Protein AF-A0A2M7ESE9-F1 (afdb_monomer_lite)

pLDDT: mean 80.13, std 13.85, range [36.34, 94.75]

Structure (mmCIF, N/CA/C/O backbone):
data_AF-A0A2M7ESE9-F1
#
_entry.id   AF-A0A2M7ESE9-F1
#
loop_
_atom_site.group_PDB
_atom_site.id
_atom_site.type_symbol
_atom_site.label_atom_id
_atom_site.label_alt_id
_atom_site.label_comp_id
_atom_site.label_asym_id
_atom_site.label_entity_id
_atom_site.label_seq_id
_atom_site.pdbx_PDB_ins_code
_atom_site.Cartn_x
_atom_site.Cartn_y
_atom_site.Cartn_z
_atom_site.occupancy
_atom_site.B_iso_or_equiv
_atom_site.auth_seq_id
_atom_site.auth_comp_id
_atom_site.auth_asym_id
_atom_site.auth_atom_id
_atom_site.pdbx_PDB_model_num
ATOM 1 N N . MET A 1 1 ? -12.501 40.146 44.584 1.00 44.81 1 MET A N 1
ATOM 2 C CA . MET A 1 1 ? -13.307 39.487 43.532 1.00 44.81 1 MET A CA 1
ATOM 3 C C . MET A 1 1 ? -13.112 40.272 42.237 1.00 44.81 1 MET A C 1
ATOM 5 O O . MET A 1 1 ? -13.713 41.321 42.135 1.00 44.81 1 MET A O 1
ATOM 9 N N . ASN A 1 2 ? -12.208 39.857 41.334 1.00 48.69 2 ASN A N 1
ATOM 10 C CA . ASN A 1 2 ? -11.975 40.490 40.012 1.00 48.69 2 ASN A CA 1
ATOM 11 C C . ASN A 1 2 ? -11.279 39.517 39.020 1.00 48.69 2 ASN A C 1
ATOM 13 O O . ASN A 1 2 ? -10.419 39.911 38.245 1.00 48.69 2 ASN A O 1
ATOM 17 N N . GLY A 1 3 ? -11.614 38.221 39.066 1.00 49.69 3 GLY A N 1
ATOM 18 C CA . GLY A 1 3 ? -10.970 37.187 38.232 1.00 49.69 3 GLY A CA 1
ATOM 19 C C . GLY A 1 3 ? -11.699 36.834 36.928 1.00 49.69 3 GLY A C 1
ATOM 20 O O . GLY A 1 3 ? -11.127 36.172 36.078 1.00 49.69 3 GLY A O 1
ATOM 21 N N . PHE A 1 4 ? -12.949 37.271 36.737 1.00 51.16 4 PHE A N 1
ATOM 22 C CA . PHE A 1 4 ? -13.805 36.774 35.644 1.00 51.16 4 PHE A CA 1
ATOM 23 C C . PHE A 1 4 ? -13.767 37.597 34.344 1.00 51.16 4 PHE A C 1
ATOM 25 O O . PHE A 1 4 ? -14.304 37.163 33.328 1.00 51.16 4 PHE A O 1
ATOM 32 N N . ALA A 1 5 ? -13.140 38.777 34.342 1.00 56.56 5 ALA A N 1
ATOM 33 C CA . ALA A 1 5 ? -13.144 39.658 33.170 1.00 56.56 5 ALA A CA 1
ATOM 34 C C . ALA A 1 5 ? -11.995 39.378 32.182 1.00 56.56 5 ALA A C 1
ATOM 36 O O . ALA A 1 5 ? -12.122 39.677 30.998 1.00 56.56 5 ALA A O 1
ATOM 37 N N . GLN A 1 6 ? -10.883 38.797 32.640 1.00 54.50 6 GLN A N 1
ATOM 38 C CA . GLN A 1 6 ? -9.657 38.700 31.840 1.00 54.50 6 GLN A CA 1
ATOM 39 C C . GLN A 1 6 ? -9.641 37.462 30.924 1.00 54.50 6 GLN A C 1
ATOM 41 O O . GLN A 1 6 ? -9.255 37.564 29.757 1.00 54.50 6 GLN A O 1
ATOM 46 N N . ASP A 1 7 ? -10.168 36.330 31.400 1.00 56.88 7 ASP A N 1
ATOM 47 C CA . ASP A 1 7 ? -10.230 35.085 30.622 1.00 56.88 7 ASP A CA 1
ATOM 48 C C . ASP A 1 7 ? -11.295 35.133 29.521 1.00 56.88 7 ASP A C 1
ATOM 50 O O . ASP A 1 7 ? -11.046 34.707 28.391 1.00 56.88 7 ASP A O 1
ATOM 54 N N . ASN A 1 8 ? -12.447 35.756 29.777 1.00 56.81 8 ASN A N 1
ATOM 55 C CA . ASN A 1 8 ? -13.471 35.938 28.744 1.00 56.81 8 ASN A CA 1
ATOM 56 C C . ASN A 1 8 ? -13.020 36.903 27.638 1.00 56.81 8 ASN A C 1
ATOM 58 O O . ASN A 1 8 ? -13.347 36.684 26.471 1.00 56.81 8 ASN A O 1
ATOM 62 N N . LEU A 1 9 ? -12.208 37.916 27.966 1.00 57.44 9 LEU A N 1
ATOM 63 C CA . LEU A 1 9 ? -11.653 38.836 26.973 1.00 57.44 9 LEU A CA 1
ATOM 64 C C . LEU A 1 9 ? -10.623 38.136 26.071 1.00 57.44 9 LEU A C 1
ATOM 66 O O . LEU A 1 9 ? -10.668 38.300 24.855 1.00 57.44 9 LEU A O 1
ATOM 70 N N . MET A 1 10 ? -9.741 37.303 26.639 1.00 59.03 10 MET A N 1
ATOM 71 C CA . MET A 1 10 ? -8.768 36.508 25.872 1.00 59.03 10 MET A CA 1
ATOM 72 C C . MET A 1 10 ? -9.430 35.437 24.999 1.00 59.03 10 MET A C 1
ATOM 74 O O . MET A 1 10 ? -8.969 35.166 23.886 1.00 59.03 10 MET A O 1
ATOM 78 N N . THR A 1 11 ? -10.540 34.864 25.464 1.00 59.62 11 THR A N 1
ATOM 79 C CA . THR A 1 11 ? -11.293 33.852 24.714 1.00 59.62 11 THR A CA 1
ATOM 80 C C . THR A 1 11 ? -12.064 34.485 23.548 1.00 59.62 11 THR A C 1
ATOM 82 O O . THR A 1 11 ? -11.986 33.988 22.424 1.00 59.62 11 THR A O 1
ATOM 85 N N . LEU A 1 12 ? -12.698 35.647 23.754 1.00 56.88 12 LEU A N 1
ATOM 86 C CA . LEU A 1 12 ? -13.330 36.427 22.678 1.00 56.88 12 LEU A CA 1
ATOM 87 C C . LEU A 1 12 ? -12.310 36.955 21.656 1.00 56.88 12 LEU A C 1
ATOM 89 O O . LEU A 1 12 ? -12.578 36.917 20.454 1.00 56.88 12 LEU A O 1
ATOM 93 N N . LEU A 1 13 ? -11.115 37.368 22.100 1.00 58.31 13 LEU A N 1
ATOM 94 C CA . LEU A 1 13 ? -10.036 37.796 21.203 1.00 58.31 13 LEU A CA 1
ATOM 95 C C . LEU A 1 13 ? -9.565 36.640 20.300 1.00 58.31 13 LEU A C 1
ATOM 97 O O . LEU A 1 13 ? -9.363 36.826 19.102 1.00 58.31 13 LEU A O 1
ATOM 101 N N . ARG A 1 14 ? -9.431 35.423 20.844 1.00 57.72 14 ARG A N 1
ATOM 102 C CA . ARG A 1 14 ? -9.000 34.239 20.079 1.00 57.72 14 ARG A CA 1
ATOM 103 C C . ARG A 1 14 ? -10.072 33.713 19.126 1.00 57.72 14 ARG A C 1
ATOM 105 O O . ARG A 1 14 ? -9.730 33.307 18.019 1.00 57.72 14 ARG A O 1
ATOM 112 N N . ILE A 1 15 ? -11.343 33.741 19.523 1.00 66.38 15 ILE A N 1
ATOM 113 C CA . ILE A 1 15 ? -12.447 33.228 18.696 1.00 66.38 15 ILE A CA 1
ATOM 114 C C . ILE A 1 15 ? -12.824 34.221 17.587 1.00 66.38 15 ILE A C 1
ATOM 116 O O . ILE A 1 15 ? -13.165 33.797 16.488 1.00 66.38 15 ILE A O 1
ATOM 120 N N . GLY A 1 16 ? -12.727 35.532 17.832 1.00 62.12 16 GLY A N 1
ATOM 121 C CA . GLY A 1 16 ? -13.084 36.550 16.840 1.00 62.12 16 GLY A CA 1
ATOM 122 C C . GLY A 1 16 ? -11.925 36.980 15.940 1.00 62.12 16 GLY A C 1
ATOM 123 O O . GLY A 1 16 ? -12.048 36.985 14.717 1.00 62.12 16 GLY A O 1
ATOM 124 N N . ILE A 1 17 ? -10.779 37.343 16.522 1.00 66.38 17 ILE A N 1
ATOM 125 C CA . ILE A 1 17 ? -9.719 38.049 15.782 1.00 66.38 17 ILE A CA 1
ATOM 126 C C . ILE A 1 17 ? -8.800 37.077 15.041 1.00 66.38 17 ILE A C 1
ATOM 128 O O . ILE A 1 17 ? -8.399 37.361 13.914 1.00 66.38 17 ILE A O 1
ATOM 132 N N . LEU A 1 18 ? -8.514 35.903 15.609 1.00 66.69 18 LEU A N 1
ATOM 133 C CA . LEU A 1 18 ? -7.627 34.917 14.987 1.00 66.69 18 LEU A CA 1
ATOM 134 C C . LEU A 1 18 ? -8.149 34.372 13.638 1.00 66.69 18 LEU A C 1
ATOM 136 O O . 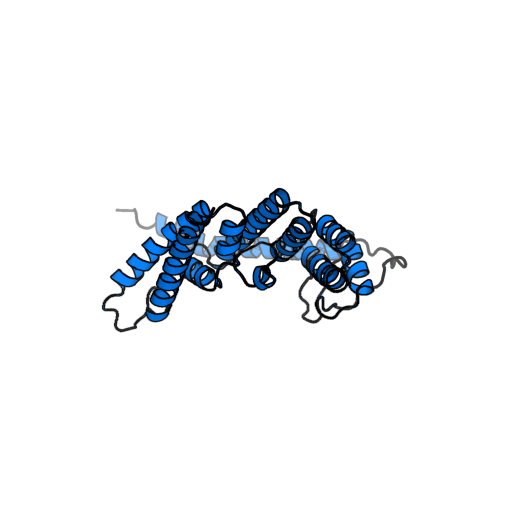LEU A 1 18 ? -7.371 34.365 12.679 1.00 66.69 18 LEU A O 1
ATOM 140 N N . PRO A 1 19 ? -9.433 33.972 13.491 1.00 70.81 19 PRO A N 1
ATOM 141 C CA . PRO A 1 19 ? -9.942 33.524 12.197 1.00 70.81 19 PRO A CA 1
ATOM 142 C C . PRO A 1 19 ? -10.037 34.667 11.185 1.00 70.81 19 PRO A C 1
ATOM 144 O O . PRO A 1 19 ? -9.713 34.460 10.018 1.00 70.81 19 PRO A O 1
ATOM 147 N N . ILE A 1 20 ? -10.386 35.887 11.610 1.00 76.12 20 ILE A N 1
ATOM 148 C CA . ILE A 1 20 ? -10.404 37.058 10.719 1.00 76.12 20 ILE A CA 1
ATOM 149 C C . ILE A 1 20 ? -8.996 37.347 10.189 1.00 76.12 20 ILE A C 1
ATOM 151 O O . ILE A 1 20 ? -8.837 37.586 8.990 1.00 76.12 20 ILE A O 1
ATOM 155 N N . LEU A 1 21 ? -7.976 37.260 11.047 1.00 76.69 21 LEU A N 1
ATOM 156 C CA . LEU A 1 21 ? -6.575 37.511 10.705 1.00 76.69 21 LEU A CA 1
ATOM 157 C C . LEU A 1 21 ? -6.002 36.408 9.795 1.00 76.69 21 LEU A C 1
ATOM 159 O O . LEU A 1 21 ? -5.323 36.704 8.813 1.00 76.69 21 LEU A O 1
ATOM 163 N N . LEU A 1 22 ? -6.365 35.141 10.029 1.00 76.25 22 LEU A N 1
ATOM 164 C CA . LEU A 1 22 ? -6.051 34.023 9.128 1.00 76.25 22 LEU A CA 1
ATOM 165 C C . LEU A 1 22 ? -6.730 34.168 7.762 1.00 76.25 22 LEU A C 1
ATOM 167 O O . LEU A 1 22 ? -6.086 33.948 6.736 1.00 76.25 22 LEU A O 1
ATOM 171 N N . ILE A 1 23 ? -7.996 34.591 7.725 1.00 78.88 23 ILE A N 1
ATOM 172 C CA . ILE A 1 23 ? -8.724 34.857 6.478 1.00 78.88 23 ILE A CA 1
ATOM 173 C C . ILE A 1 23 ? -8.091 36.036 5.734 1.00 78.88 23 ILE A C 1
ATOM 175 O O . ILE A 1 23 ? -7.906 35.954 4.521 1.00 78.88 23 ILE A O 1
ATOM 179 N N . THR A 1 24 ? -7.677 37.104 6.424 1.00 77.06 24 THR A N 1
ATOM 180 C CA . THR A 1 24 ? -6.991 38.232 5.771 1.00 77.06 24 THR A CA 1
ATOM 181 C C . THR A 1 24 ? -5.610 37.842 5.255 1.00 77.06 24 THR A C 1
ATOM 183 O O . THR A 1 24 ? -5.269 38.221 4.136 1.00 77.06 24 THR A O 1
ATOM 186 N N . ILE A 1 25 ? -4.836 37.033 5.986 1.00 76.12 25 ILE A N 1
ATOM 187 C CA . ILE A 1 25 ? -3.555 36.491 5.501 1.00 76.12 25 ILE A CA 1
ATOM 188 C C . ILE A 1 25 ? -3.779 35.566 4.301 1.00 76.12 25 ILE A C 1
ATOM 190 O O . ILE A 1 25 ? -3.065 35.673 3.303 1.00 76.12 25 ILE A O 1
ATOM 194 N N . TYR A 1 26 ? -4.789 34.698 4.347 1.00 80.75 26 TYR A N 1
ATOM 195 C CA . TYR A 1 26 ? -5.137 33.808 3.242 1.00 80.75 26 TYR A CA 1
ATOM 196 C C . TYR A 1 26 ? -5.562 34.593 1.994 1.00 80.75 26 TYR A C 1
ATOM 198 O O . TYR A 1 26 ? -5.060 34.339 0.897 1.00 80.75 26 TYR A O 1
ATOM 206 N N . LEU A 1 27 ? -6.430 35.597 2.150 1.00 74.38 27 LEU A N 1
ATOM 207 C CA . LEU A 1 27 ? -6.885 36.456 1.057 1.00 74.38 27 LEU A CA 1
ATOM 208 C C . LEU A 1 27 ? -5.754 37.329 0.507 1.00 74.38 27 LEU A C 1
ATOM 210 O O . LEU A 1 27 ? -5.663 37.488 -0.709 1.00 74.38 27 LEU A O 1
ATOM 214 N N . ARG A 1 28 ? -4.845 37.815 1.360 1.00 72.94 28 ARG A N 1
ATOM 215 C CA . ARG A 1 28 ? -3.652 38.571 0.950 1.00 72.94 28 ARG A CA 1
ATOM 216 C C . ARG A 1 28 ? -2.627 37.689 0.238 1.00 72.94 28 ARG A C 1
ATOM 218 O O . ARG A 1 28 ? -2.039 38.121 -0.746 1.00 72.94 28 ARG A O 1
ATOM 225 N N . ASN A 1 29 ? -2.463 36.431 0.646 1.00 68.75 29 ASN A N 1
ATOM 226 C CA . ASN A 1 29 ? -1.643 35.461 -0.085 1.00 68.75 29 ASN A CA 1
ATOM 227 C C . ASN A 1 29 ? -2.283 35.059 -1.418 1.00 68.75 29 ASN A C 1
ATOM 229 O O . ASN A 1 29 ? -1.585 34.869 -2.415 1.00 68.75 29 ASN A O 1
ATOM 233 N N . ARG A 1 30 ? -3.614 34.962 -1.474 1.00 71.75 30 ARG A N 1
ATOM 234 C CA . ARG A 1 30 ? -4.351 34.678 -2.710 1.00 71.75 30 ARG A CA 1
ATOM 235 C C . ARG A 1 30 ? -4.306 35.858 -3.681 1.00 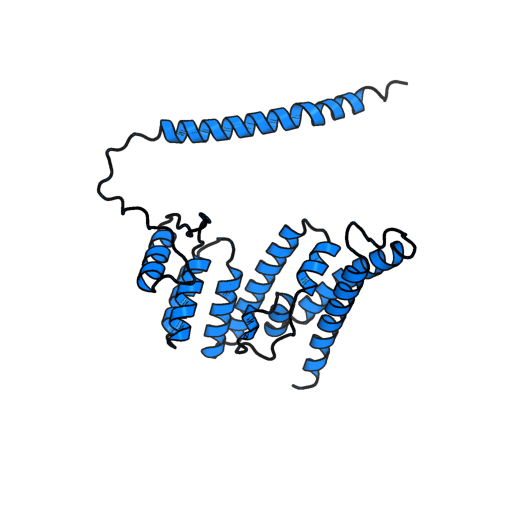71.75 30 ARG A C 1
ATOM 237 O O . ARG A 1 30 ? -4.132 35.635 -4.879 1.00 71.75 30 ARG A O 1
ATOM 244 N N . SER A 1 31 ? -4.411 37.092 -3.188 1.00 65.44 31 SER A N 1
ATOM 245 C CA . SER A 1 31 ? -4.244 38.294 -4.002 1.00 65.44 31 SER A CA 1
ATOM 246 C C . SER A 1 31 ? -2.789 38.440 -4.436 1.00 65.44 31 SER A C 1
ATOM 248 O O . SER A 1 31 ? -2.558 38.534 -5.629 1.00 65.44 31 SER A O 1
ATOM 250 N N . ALA A 1 32 ? -1.795 38.282 -3.558 1.00 62.09 32 ALA A N 1
ATOM 251 C CA . ALA A 1 32 ? -0.380 38.293 -3.942 1.00 62.09 32 ALA A CA 1
ATOM 252 C C . ALA A 1 32 ? -0.049 37.244 -5.021 1.00 62.09 32 ALA A C 1
ATOM 254 O O . ALA A 1 32 ? 0.720 37.527 -5.935 1.00 62.09 32 ALA A O 1
ATOM 255 N N . ARG A 1 33 ?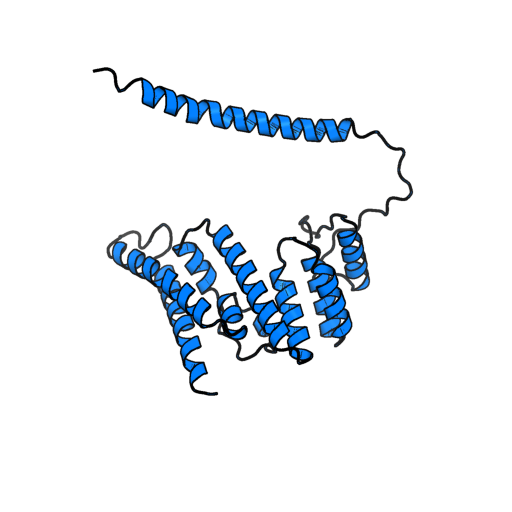 -0.679 36.059 -4.995 1.00 63.38 33 ARG A N 1
ATOM 256 C CA . ARG A 1 33 ? -0.565 35.061 -6.078 1.00 63.38 33 ARG A CA 1
ATOM 257 C C . ARG A 1 33 ? -1.247 35.500 -7.378 1.00 63.38 33 ARG A C 1
ATOM 259 O O . ARG A 1 33 ? -0.735 35.188 -8.446 1.00 63.38 33 ARG A O 1
ATOM 266 N N . ARG A 1 34 ? -2.375 36.217 -7.323 1.00 60.91 34 ARG A N 1
ATOM 267 C CA . ARG A 1 34 ? -3.027 36.805 -8.513 1.00 60.91 34 ARG A CA 1
ATOM 268 C C . ARG A 1 34 ? -2.236 37.985 -9.079 1.00 60.91 34 ARG A C 1
ATOM 270 O O . ARG A 1 34 ? -2.066 38.055 -10.286 1.00 60.91 34 ARG A O 1
ATOM 277 N N . TRP A 1 35 ? -1.691 38.845 -8.226 1.00 52.72 35 TRP A N 1
ATOM 278 C CA . TRP A 1 35 ? -0.854 39.977 -8.614 1.00 52.72 35 TRP A CA 1
ATOM 279 C C . TRP A 1 35 ? 0.496 39.508 -9.165 1.00 52.72 35 TRP A C 1
ATOM 281 O O . TRP A 1 35 ? 0.919 40.028 -10.182 1.00 52.72 35 TRP A O 1
ATOM 291 N N . LYS A 1 36 ? 1.107 38.441 -8.627 1.00 57.28 36 LYS A N 1
ATOM 292 C CA . LYS A 1 36 ? 2.281 37.790 -9.247 1.00 57.28 36 LYS A CA 1
ATOM 293 C C . LYS A 1 36 ? 1.978 37.127 -10.599 1.00 57.28 36 LYS A C 1
ATOM 295 O O . LYS A 1 36 ? 2.876 37.016 -11.418 1.00 57.28 36 LYS A O 1
ATOM 300 N N . ARG A 1 37 ? 0.731 36.704 -10.854 1.00 56.03 37 ARG A N 1
ATOM 301 C CA . ARG A 1 37 ? 0.282 36.228 -12.181 1.00 56.03 37 ARG A CA 1
ATOM 302 C C . ARG A 1 37 ? -0.038 37.375 -13.145 1.00 56.03 37 ARG A C 1
ATOM 304 O O . ARG A 1 37 ? 0.095 37.184 -14.341 1.00 56.03 37 ARG A O 1
ATOM 311 N N . ALA A 1 38 ? -0.445 38.536 -12.629 1.00 53.62 38 ALA A N 1
ATOM 312 C CA . ALA A 1 38 ? -0.727 39.741 -13.413 1.00 53.62 38 ALA A CA 1
ATOM 313 C C . ALA A 1 38 ? 0.523 40.609 -13.672 1.00 53.62 38 ALA A C 1
ATOM 315 O O . ALA A 1 38 ? 0.551 41.355 -14.640 1.00 53.62 38 ALA A O 1
ATOM 316 N N . GLN A 1 39 ? 1.546 40.508 -12.816 1.00 49.12 39 GLN A N 1
ATOM 317 C CA . GLN A 1 39 ? 2.862 41.153 -12.950 1.00 49.12 39 GLN A CA 1
ATOM 318 C C . GLN A 1 39 ? 3.928 40.211 -13.519 1.00 49.12 39 GLN A C 1
ATOM 320 O O . GLN A 1 39 ? 5.074 40.622 -13.688 1.00 49.12 39 GLN A O 1
ATOM 325 N N . ALA A 1 40 ? 3.577 38.953 -13.813 1.00 47.16 40 ALA A N 1
ATOM 326 C CA . ALA A 1 40 ? 4.400 38.162 -14.710 1.00 47.16 40 ALA A CA 1
ATOM 327 C C . ALA A 1 40 ? 4.444 38.938 -16.036 1.00 47.16 40 ALA A C 1
ATOM 329 O O . ALA A 1 40 ? 3.369 39.281 -16.540 1.00 47.16 40 ALA A O 1
ATOM 330 N N . PRO A 1 41 ? 5.633 39.284 -16.561 1.00 45.12 41 PRO A N 1
ATOM 331 C CA . PRO A 1 41 ? 5.713 39.970 -17.839 1.00 45.12 41 PRO A CA 1
ATOM 332 C C . PRO A 1 41 ? 4.899 39.158 -18.843 1.00 45.12 41 PRO A C 1
ATOM 334 O O . PRO A 1 41 ? 5.001 37.927 -18.873 1.00 45.12 41 PRO A O 1
ATOM 337 N N . VAL A 1 42 ? 4.039 39.834 -19.610 1.00 53.09 42 VAL A N 1
ATOM 338 C CA . VAL A 1 42 ? 3.395 39.247 -20.787 1.00 53.09 42 VAL A CA 1
ATOM 339 C C . VAL A 1 42 ? 4.526 38.975 -21.769 1.00 53.09 42 VAL A C 1
ATOM 341 O O . VAL A 1 42 ? 4.850 39.788 -22.629 1.00 53.09 42 VAL A O 1
ATOM 344 N N . ASN A 1 43 ? 5.2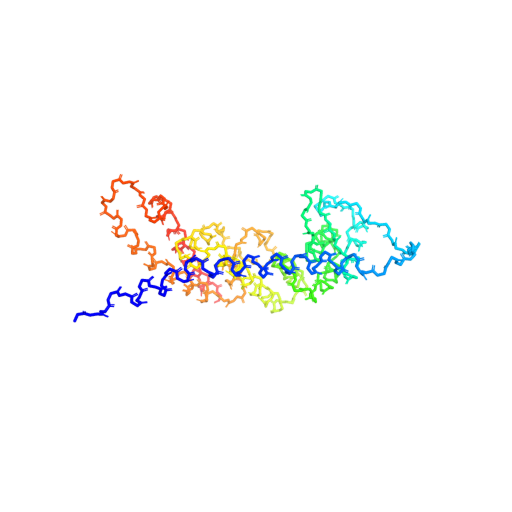12 37.860 -21.545 1.00 50.09 43 ASN A N 1
ATOM 345 C CA . ASN A 1 43 ? 6.198 37.338 -22.455 1.00 50.09 43 ASN A CA 1
ATOM 346 C C . ASN A 1 43 ? 5.444 37.026 -23.743 1.00 50.09 43 ASN A C 1
ATOM 348 O O . ASN A 1 43 ? 4.353 36.445 -23.706 1.00 50.09 43 ASN A O 1
ATOM 352 N N . ALA A 1 44 ? 6.016 37.470 -24.860 1.00 51.78 44 ALA A N 1
ATOM 353 C CA . ALA A 1 44 ? 5.557 37.134 -26.198 1.00 51.78 44 ALA A CA 1
ATOM 354 C C . ALA A 1 44 ? 5.210 35.635 -26.271 1.00 51.78 44 ALA A C 1
ATOM 356 O O . ALA A 1 44 ? 5.867 34.846 -25.585 1.00 51.78 44 ALA A O 1
ATOM 357 N N . PRO A 1 45 ? 4.178 35.236 -27.041 1.00 46.59 45 PRO A N 1
ATOM 358 C CA . PRO A 1 45 ? 3.757 33.845 -27.120 1.00 46.59 45 PRO A CA 1
ATOM 359 C C . PRO A 1 45 ? 4.970 32.989 -27.466 1.00 46.59 45 PRO A C 1
ATOM 361 O O . PRO A 1 45 ? 5.520 33.081 -28.560 1.00 46.59 45 PRO A O 1
ATOM 364 N N . ASP A 1 46 ? 5.412 32.210 -26.484 1.00 46.69 46 ASP A N 1
ATOM 365 C CA . ASP A 1 46 ? 6.517 31.287 -26.631 1.00 46.69 46 ASP A CA 1
ATOM 366 C C . ASP A 1 46 ? 6.044 30.175 -27.566 1.00 46.69 46 ASP A C 1
ATOM 368 O O . ASP A 1 46 ? 5.351 29.237 -27.164 1.00 46.69 46 ASP A O 1
ATOM 372 N N . THR A 1 47 ? 6.354 30.333 -28.850 1.00 50.34 47 THR A N 1
ATOM 373 C CA . THR A 1 47 ? 6.010 29.392 -29.920 1.00 50.34 47 THR A CA 1
ATOM 374 C C . THR A 1 47 ? 6.697 28.036 -29.742 1.00 50.34 47 THR A C 1
ATOM 376 O O . THR A 1 47 ? 6.372 27.097 -30.466 1.00 50.34 47 THR A O 1
ATOM 379 N N . SER A 1 48 ? 7.603 27.903 -28.764 1.00 55.09 48 SER A N 1
ATOM 380 C CA . SER A 1 48 ? 8.259 26.645 -28.396 1.00 55.09 48 SER A CA 1
ATOM 381 C C . SER A 1 48 ? 7.503 25.832 -27.336 1.00 55.09 48 SER A C 1
ATOM 383 O O . SER A 1 48 ? 7.846 24.672 -27.085 1.00 55.09 48 SER A O 1
ATOM 385 N N . ARG A 1 49 ? 6.452 26.392 -26.716 1.00 54.00 49 ARG A N 1
ATOM 386 C CA . ARG A 1 49 ? 5.703 25.697 -25.665 1.00 54.00 49 ARG A CA 1
ATOM 387 C C . ARG A 1 49 ? 4.906 24.540 -26.265 1.00 54.00 49 ARG A C 1
ATOM 389 O O . ARG A 1 49 ? 3.880 24.752 -26.913 1.00 54.00 49 ARG A O 1
ATOM 396 N N . LYS A 1 50 ? 5.365 23.307 -26.016 1.00 64.12 50 LYS A N 1
ATOM 397 C CA . LYS A 1 50 ? 4.655 22.078 -26.404 1.00 64.12 50 LYS A CA 1
ATOM 398 C C . LYS A 1 50 ? 3.182 22.178 -25.969 1.00 64.12 50 LYS A C 1
ATOM 400 O O . LYS A 1 50 ? 2.922 22.516 -24.807 1.00 64.12 50 LYS A O 1
ATOM 405 N N . PRO A 1 51 ? 2.215 21.874 -26.855 1.00 69.00 51 PRO A N 1
ATOM 406 C CA . PRO A 1 51 ? 0.796 21.961 -26.522 1.00 69.00 51 PRO A CA 1
ATOM 407 C C . PRO A 1 51 ? 0.497 21.101 -25.288 1.00 69.00 51 PRO A C 1
ATOM 409 O O . PRO A 1 51 ? 1.123 20.049 -25.139 1.00 69.00 51 PRO A O 1
ATOM 412 N N . PRO A 1 52 ? -0.390 21.521 -24.369 1.00 67.94 52 PRO A N 1
ATOM 413 C CA . PRO A 1 52 ? -0.736 20.718 -23.197 1.00 67.94 52 PRO A CA 1
ATOM 414 C C . PRO A 1 52 ? -1.207 19.328 -23.641 1.00 67.94 52 PRO A C 1
ATOM 416 O O . PRO A 1 52 ? -1.957 19.214 -24.612 1.00 67.94 52 PRO A O 1
ATOM 419 N N . LEU A 1 53 ? -0.730 18.273 -22.969 1.00 73.88 53 LEU A N 1
ATOM 420 C CA . LEU A 1 53 ? -1.211 16.921 -23.258 1.00 73.88 53 LEU A CA 1
ATOM 421 C C . LEU A 1 53 ? -2.725 16.861 -23.003 1.00 73.88 53 LEU A C 1
ATOM 423 O O . LEU A 1 53 ? -3.201 17.472 -22.039 1.00 73.88 53 LEU A O 1
ATOM 427 N N . PRO A 1 54 ? -3.483 16.128 -23.836 1.00 80.00 54 PRO A N 1
ATOM 428 C CA . PRO A 1 54 ? -4.859 15.816 -23.501 1.00 80.00 54 PRO A CA 1
ATOM 429 C C . PRO A 1 54 ? -4.904 15.038 -22.176 1.00 80.00 54 PRO A C 1
ATOM 431 O O . PRO A 1 54 ? -3.926 14.367 -21.825 1.00 80.00 54 PRO A O 1
ATOM 434 N N . PRO A 1 55 ? -6.030 15.107 -21.444 1.00 84.94 55 PRO A N 1
ATOM 435 C CA . PRO A 1 55 ? -6.222 14.291 -20.257 1.00 84.94 55 PRO A CA 1
ATOM 436 C C . PRO A 1 55 ? -5.981 12.812 -20.575 1.00 84.94 55 PRO A C 1
ATOM 438 O O . PRO A 1 55 ? -6.364 12.344 -21.648 1.00 84.94 55 PRO A O 1
ATOM 441 N N . LEU A 1 56 ? -5.334 12.105 -19.653 1.00 88.62 56 LEU A N 1
ATOM 442 C CA . LEU A 1 56 ? -4.855 10.742 -19.857 1.00 88.62 56 LEU A CA 1
ATOM 443 C C . LEU A 1 56 ? -5.538 9.778 -18.887 1.00 88.62 56 LEU A C 1
ATOM 445 O O . LEU A 1 56 ? -5.566 10.031 -17.684 1.00 88.62 56 LEU A O 1
ATOM 449 N N . ASP A 1 57 ? -6.044 8.652 -19.376 1.00 88.69 57 ASP A N 1
ATOM 450 C CA . ASP A 1 57 ? -6.379 7.526 -18.506 1.00 88.69 57 ASP A CA 1
ATOM 451 C C . ASP A 1 57 ? -5.143 6.630 -18.329 1.00 88.69 57 ASP A C 1
ATOM 453 O O . ASP A 1 57 ? -4.722 6.018 -19.313 1.00 88.69 57 ASP A O 1
ATOM 457 N N . PRO A 1 58 ? -4.526 6.541 -17.138 1.00 84.75 58 PRO A N 1
ATOM 458 C CA . PRO A 1 58 ? -3.358 5.686 -16.949 1.00 84.75 58 PRO A CA 1
ATOM 459 C C . PRO A 1 58 ? -3.656 4.208 -17.245 1.00 84.75 58 PRO A C 1
ATOM 461 O O . PRO A 1 58 ? -2.782 3.511 -17.756 1.00 84.75 58 PRO A O 1
ATOM 464 N N . ASP A 1 59 ? -4.887 3.747 -17.013 1.00 83.81 59 ASP A N 1
ATOM 465 C CA . ASP A 1 59 ? -5.234 2.331 -17.145 1.00 83.81 59 ASP A CA 1
ATOM 466 C C . ASP A 1 59 ? -5.387 1.928 -18.624 1.00 83.81 59 ASP A C 1
ATOM 468 O O . ASP A 1 59 ? -4.990 0.836 -19.039 1.00 83.81 59 ASP A O 1
ATOM 472 N N . THR A 1 60 ? -5.897 2.829 -19.473 1.00 86.94 60 THR A N 1
ATOM 473 C CA . THR A 1 60 ? -6.187 2.521 -20.886 1.00 86.94 60 THR A CA 1
ATOM 474 C C . THR A 1 60 ? -5.226 3.165 -21.885 1.00 86.94 60 THR A C 1
ATOM 476 O O . THR A 1 60 ? -5.191 2.740 -23.042 1.00 86.94 60 THR A O 1
ATOM 479 N N . ALA A 1 61 ? -4.424 4.152 -21.481 1.00 88.56 61 ALA A N 1
ATOM 480 C CA . ALA A 1 61 ? -3.527 4.881 -22.378 1.00 88.56 61 ALA A CA 1
ATOM 481 C C . ALA A 1 61 ? -2.427 4.011 -22.994 1.00 88.56 61 ALA A C 1
ATOM 483 O O . ALA A 1 61 ? -1.776 3.233 -22.310 1.00 88.56 61 ALA A O 1
ATOM 484 N N . ALA A 1 62 ? -2.149 4.211 -24.284 1.00 90.56 62 ALA A N 1
ATOM 485 C CA . ALA A 1 62 ? -1.055 3.531 -24.973 1.00 90.56 62 ALA A CA 1
ATOM 486 C C . ALA A 1 62 ? 0.318 3.823 -24.334 1.00 90.56 62 ALA A C 1
ATOM 488 O O . ALA A 1 62 ? 0.553 4.912 -23.806 1.00 90.56 62 ALA A O 1
ATOM 489 N N . GLU A 1 63 ? 1.258 2.881 -24.468 1.00 90.81 63 GLU A N 1
ATOM 490 C CA . GLU A 1 63 ? 2.615 2.985 -23.909 1.00 90.81 63 GLU A CA 1
ATOM 491 C C . GLU A 1 63 ? 3.310 4.303 -24.296 1.00 90.81 63 GLU A C 1
ATOM 493 O O . GLU A 1 63 ? 3.855 5.001 -23.442 1.00 90.81 63 GLU A O 1
ATOM 498 N N . ALA A 1 64 ? 3.235 4.694 -25.572 1.00 88.94 64 ALA A N 1
ATOM 499 C CA . ALA A 1 64 ? 3.835 5.935 -26.063 1.00 88.94 64 ALA A CA 1
ATOM 500 C C . ALA A 1 64 ? 3.262 7.187 -25.372 1.00 88.94 64 ALA A C 1
ATOM 502 O O . ALA A 1 64 ? 4.003 8.126 -25.074 1.00 88.94 64 ALA A O 1
ATOM 503 N N . ALA A 1 65 ? 1.958 7.190 -25.076 1.00 89.94 65 ALA A N 1
ATOM 504 C CA . ALA A 1 65 ? 1.305 8.292 -24.376 1.00 89.94 65 ALA A CA 1
ATOM 505 C C . ALA A 1 65 ? 1.738 8.351 -22.902 1.00 89.94 65 ALA A C 1
ATOM 507 O O . ALA A 1 65 ? 2.025 9.435 -22.397 1.00 89.94 65 ALA A O 1
ATOM 508 N N . LEU A 1 66 ? 1.867 7.194 -22.243 1.00 90.81 66 LEU A N 1
ATOM 509 C CA . LEU A 1 66 ? 2.384 7.090 -20.875 1.00 90.81 66 LEU A CA 1
ATOM 510 C C . LEU A 1 66 ? 3.844 7.556 -20.780 1.00 90.81 66 LEU A C 1
ATOM 512 O O . LEU A 1 66 ? 4.164 8.355 -19.902 1.00 90.81 66 LEU A O 1
ATOM 516 N N . ARG A 1 67 ? 4.714 7.147 -21.717 1.00 91.56 67 ARG A N 1
ATOM 517 C CA . ARG A 1 67 ? 6.116 7.608 -21.786 1.00 91.56 67 ARG A CA 1
ATOM 518 C C . ARG A 1 67 ? 6.205 9.124 -21.975 1.00 91.56 67 ARG A C 1
ATOM 520 O O . ARG A 1 67 ? 6.954 9.789 -21.262 1.00 91.56 67 ARG A O 1
ATOM 527 N N . ALA A 1 68 ? 5.422 9.683 -22.899 1.00 89.12 68 ALA A N 1
ATOM 528 C CA . ALA A 1 68 ? 5.397 11.124 -23.145 1.00 89.12 68 ALA A CA 1
ATOM 529 C C . ALA A 1 68 ? 4.885 11.912 -21.928 1.00 89.12 68 ALA A C 1
ATOM 531 O O . ALA A 1 68 ? 5.450 12.950 -21.579 1.00 89.12 68 ALA A O 1
ATOM 532 N N . ALA A 1 69 ? 3.841 11.413 -21.262 1.00 90.19 69 ALA A N 1
ATOM 533 C CA . ALA A 1 69 ? 3.307 12.012 -20.045 1.00 90.19 69 ALA A CA 1
ATOM 534 C C . ALA A 1 69 ? 4.309 11.952 -18.885 1.00 90.19 69 ALA A C 1
ATOM 536 O O . ALA A 1 69 ? 4.502 12.955 -18.200 1.00 90.19 69 ALA A O 1
ATOM 537 N N . LEU A 1 70 ? 4.983 10.814 -18.693 1.00 89.12 70 LEU A N 1
ATOM 538 C CA . LEU A 1 70 ? 6.006 10.652 -17.662 1.00 89.12 70 LEU A CA 1
ATOM 539 C C . LEU A 1 70 ? 7.186 11.605 -17.895 1.00 89.12 70 LEU A C 1
ATOM 541 O O . LEU A 1 70 ? 7.583 12.303 -16.966 1.00 89.12 70 LEU A O 1
ATOM 545 N N . ALA A 1 71 ? 7.687 11.710 -19.131 1.00 88.56 71 ALA A N 1
ATOM 546 C CA . ALA A 1 71 ? 8.768 12.634 -19.482 1.00 88.56 71 ALA A CA 1
ATOM 547 C C . ALA A 1 71 ? 8.401 14.098 -19.180 1.00 88.56 71 ALA A C 1
ATOM 549 O O . ALA A 1 71 ? 9.148 14.801 -18.502 1.00 88.56 71 ALA A O 1
ATOM 550 N N . ARG A 1 72 ? 7.205 14.542 -19.585 1.00 87.44 72 ARG A N 1
ATOM 551 C CA . ARG A 1 72 ? 6.721 15.901 -19.283 1.00 87.44 72 ARG A CA 1
ATOM 552 C C . ARG A 1 72 ? 6.510 16.124 -17.787 1.00 87.44 72 ARG A C 1
ATOM 554 O O . ARG A 1 72 ? 6.814 17.193 -17.266 1.00 87.44 72 ARG A O 1
ATOM 561 N N . SER A 1 73 ? 6.045 15.106 -17.067 1.00 87.56 73 SER A N 1
ATOM 562 C CA . SER A 1 73 ? 5.917 15.178 -15.613 1.00 87.56 73 SER A CA 1
ATOM 563 C C . SER A 1 73 ? 7.278 15.311 -14.918 1.00 87.56 73 SER A C 1
ATOM 565 O O . SER A 1 73 ? 7.403 16.071 -13.952 1.00 87.56 73 SER A O 1
ATOM 567 N N . ILE A 1 74 ? 8.324 14.644 -15.425 1.00 84.56 74 ILE A N 1
ATOM 568 C CA . ILE A 1 74 ? 9.715 14.806 -14.966 1.00 84.56 74 ILE A CA 1
ATOM 569 C C . ILE A 1 74 ? 10.202 16.244 -15.198 1.00 84.56 74 ILE A C 1
ATOM 571 O O . ILE A 1 74 ? 10.786 16.835 -14.289 1.00 84.56 74 ILE A O 1
ATOM 575 N N . GLU A 1 75 ? 9.860 16.842 -16.342 1.00 85.25 75 GLU A N 1
ATOM 576 C CA . GLU A 1 75 ? 10.115 18.259 -16.668 1.00 85.25 75 GLU A CA 1
ATOM 577 C C . GLU A 1 75 ? 9.297 19.248 -15.802 1.00 85.25 75 GLU A C 1
ATOM 579 O O . GLU A 1 75 ? 9.512 20.457 -15.855 1.00 85.25 75 GLU A O 1
ATOM 584 N N . GLY A 1 76 ? 8.390 18.749 -14.952 1.00 82.06 76 GLY A N 1
ATOM 585 C CA . GLY A 1 76 ? 7.595 19.548 -14.014 1.00 82.06 76 GLY A CA 1
ATOM 586 C C . GLY A 1 76 ? 6.224 19.963 -14.549 1.00 82.06 76 GLY A C 1
ATOM 587 O O . GLY A 1 76 ? 5.540 20.776 -13.924 1.00 82.06 76 GLY A O 1
ATOM 588 N N . GLU A 1 77 ? 5.798 19.415 -15.686 1.00 84.31 77 GLU A N 1
ATOM 589 C CA . GLU A 1 77 ? 4.471 19.672 -16.230 1.00 84.31 77 GLU A CA 1
ATOM 590 C C . GLU A 1 77 ? 3.384 18.875 -15.497 1.00 84.31 77 GLU A C 1
ATOM 592 O O . GLU A 1 77 ? 3.526 17.688 -15.197 1.00 84.31 77 GLU A O 1
ATOM 597 N N . GLY A 1 78 ? 2.257 19.536 -15.224 1.00 82.94 78 GLY A N 1
ATOM 598 C CA . GLY A 1 78 ? 1.092 18.891 -14.629 1.00 82.94 78 GLY A CA 1
ATOM 599 C C . GLY A 1 78 ? 0.351 18.047 -15.660 1.00 82.94 78 GLY A C 1
ATOM 600 O O . GLY A 1 78 ? -0.160 18.584 -16.641 1.00 82.94 78 GLY A O 1
ATOM 601 N N . ILE A 1 79 ? 0.256 16.743 -15.410 1.00 87.12 79 ILE A N 1
ATOM 602 C CA . ILE A 1 79 ? -0.561 15.820 -16.198 1.00 87.12 79 ILE A CA 1
ATOM 603 C C . ILE A 1 79 ? -1.880 15.603 -15.465 1.00 87.12 79 ILE A C 1
ATOM 605 O O . ILE A 1 79 ? -1.893 15.467 -14.243 1.00 87.12 79 ILE A O 1
ATOM 609 N N . THR A 1 80 ? -2.995 15.578 -16.189 1.00 88.25 80 THR A N 1
ATOM 610 C CA . THR A 1 80 ? -4.321 15.367 -15.604 1.00 88.25 80 THR A CA 1
ATOM 611 C C . THR A 1 80 ? -4.997 14.132 -16.174 1.00 88.25 80 THR A C 1
ATOM 613 O O . THR A 1 80 ? -4.794 13.766 -17.330 1.00 88.25 80 THR A O 1
ATOM 616 N N . SER A 1 81 ? -5.827 13.493 -15.357 1.00 87.25 81 SER A N 1
ATOM 617 C CA . SER A 1 81 ? -6.726 12.440 -15.807 1.00 87.25 81 SER A CA 1
ATOM 618 C C . SER A 1 81 ? -7.969 13.015 -16.478 1.00 87.25 81 SER A C 1
ATOM 620 O O . SER A 1 81 ? -8.298 14.189 -16.290 1.00 87.25 81 SER A O 1
ATOM 622 N N . HIS A 1 82 ? -8.731 12.184 -17.197 1.00 83.88 82 HIS A N 1
ATOM 623 C CA . HIS A 1 82 ? -10.040 12.584 -17.744 1.00 83.88 82 HIS A CA 1
ATOM 624 C C . HIS A 1 82 ? -11.021 13.094 -16.677 1.00 83.88 82 HIS A C 1
ATOM 626 O O . HIS A 1 82 ? -11.938 13.846 -16.992 1.00 83.88 82 HIS A O 1
ATOM 632 N N . ARG A 1 83 ? -10.811 12.729 -15.406 1.00 80.56 83 ARG A N 1
ATOM 633 C CA . ARG A 1 83 ? -11.601 13.205 -14.259 1.00 80.56 83 ARG A CA 1
ATOM 634 C C . ARG A 1 83 ? -11.075 14.519 -13.666 1.00 80.56 83 ARG A C 1
ATOM 636 O O . ARG A 1 83 ? -11.565 14.960 -12.632 1.00 80.56 83 ARG A O 1
ATOM 643 N N . GLY A 1 84 ? -10.058 15.126 -14.278 1.00 79.19 84 GLY A N 1
ATOM 644 C CA . GLY A 1 84 ? -9.438 16.373 -13.827 1.00 79.19 84 GLY A CA 1
ATOM 645 C C . GLY A 1 84 ? -8.497 16.225 -12.628 1.00 79.19 84 GLY A C 1
ATOM 646 O O . GLY A 1 84 ? -8.039 17.234 -12.096 1.00 79.19 84 GLY A O 1
ATOM 647 N N . ALA A 1 85 ? -8.189 14.998 -12.194 1.00 83.56 85 ALA A N 1
ATOM 648 C CA . ALA A 1 85 ? -7.233 14.763 -11.113 1.00 83.56 85 ALA A CA 1
ATOM 649 C C . ALA A 1 85 ? -5.797 14.878 -11.639 1.00 83.56 85 ALA A C 1
ATOM 651 O O . ALA A 1 85 ? -5.507 14.390 -12.728 1.00 83.56 85 ALA A O 1
ATOM 652 N N . ALA A 1 86 ? -4.897 15.500 -10.876 1.00 85.12 86 ALA A N 1
ATOM 653 C CA . ALA A 1 86 ? -3.479 15.526 -11.224 1.00 85.12 86 ALA A CA 1
ATOM 654 C C . ALA A 1 86 ? -2.885 14.116 -11.090 1.00 85.12 86 ALA A C 1
ATOM 656 O O . ALA A 1 86 ? -3.021 13.491 -10.038 1.00 85.12 86 ALA A O 1
ATOM 657 N N . LEU A 1 87 ? -2.242 13.633 -12.151 1.00 86.00 87 LEU A N 1
ATOM 658 C CA . LEU A 1 87 ? -1.524 12.367 -12.158 1.00 86.00 87 LEU A CA 1
ATOM 659 C C . LEU A 1 87 ? -0.104 12.584 -11.644 1.00 86.00 87 LEU A C 1
ATOM 661 O O . LEU A 1 87 ? 0.604 13.483 -12.103 1.00 86.00 87 LEU A O 1
ATOM 665 N N . THR A 1 88 ? 0.309 11.755 -10.691 1.00 88.00 88 THR A N 1
ATOM 666 C CA . THR A 1 88 ? 1.669 11.799 -10.147 1.00 88.00 88 THR A CA 1
ATOM 667 C C . THR A 1 88 ? 2.639 11.033 -11.041 1.00 88.00 88 THR A C 1
ATOM 669 O O . THR A 1 88 ? 2.243 10.136 -11.792 1.00 88.00 88 THR A O 1
ATOM 672 N N . ARG A 1 89 ? 3.939 11.345 -10.936 1.00 89.44 89 ARG A N 1
ATOM 673 C CA . ARG A 1 89 ? 4.992 10.604 -11.659 1.00 89.44 89 ARG A CA 1
ATOM 674 C C . ARG A 1 89 ? 4.921 9.109 -11.368 1.00 89.44 89 ARG A C 1
ATOM 676 O O . ARG A 1 89 ? 5.060 8.294 -12.273 1.00 89.44 89 ARG A O 1
ATOM 683 N N . TRP A 1 90 ? 4.631 8.762 -10.117 1.00 87.56 90 TRP A N 1
ATOM 684 C CA . TRP A 1 90 ? 4.473 7.385 -9.668 1.00 87.56 90 TRP A CA 1
ATOM 685 C C . TRP A 1 90 ? 3.289 6.669 -10.307 1.00 87.56 90 TRP A C 1
ATOM 687 O O . TRP A 1 90 ? 3.426 5.507 -10.674 1.00 87.56 90 TRP A O 1
ATOM 697 N N . GLN A 1 91 ? 2.153 7.345 -10.485 1.00 88.25 91 GLN A N 1
ATOM 698 C CA . GLN A 1 91 ? 0.991 6.760 -11.160 1.00 88.25 91 GLN A CA 1
ATOM 699 C C . GLN A 1 91 ? 1.283 6.481 -12.636 1.00 88.25 91 GLN A C 1
ATOM 701 O O . GLN A 1 91 ? 0.960 5.405 -13.133 1.00 88.25 91 GLN A O 1
ATOM 706 N N . LEU A 1 92 ? 1.943 7.420 -13.319 1.00 89.62 92 LEU A N 1
ATOM 707 C CA . LEU A 1 92 ? 2.336 7.260 -14.721 1.00 89.62 92 LEU A CA 1
ATOM 708 C C . LEU A 1 92 ? 3.375 6.143 -14.897 1.00 89.62 92 LEU A C 1
ATOM 710 O O . LEU A 1 92 ? 3.236 5.313 -15.793 1.00 89.62 92 LEU A O 1
ATOM 714 N N . ALA A 1 93 ? 4.383 6.090 -14.023 1.00 90.62 93 ALA A N 1
ATOM 715 C CA . ALA A 1 93 ? 5.405 5.048 -14.045 1.00 90.62 93 ALA A CA 1
ATOM 716 C C . ALA A 1 93 ? 4.839 3.662 -13.704 1.00 90.62 93 ALA A C 1
ATOM 718 O O . ALA A 1 93 ? 5.191 2.691 -14.363 1.00 90.62 93 ALA A O 1
ATOM 719 N N . ALA A 1 94 ? 3.933 3.562 -12.726 1.00 88.06 94 ALA A N 1
ATOM 720 C CA . ALA A 1 94 ? 3.274 2.305 -12.375 1.00 88.06 94 ALA A CA 1
ATOM 721 C C . ALA A 1 94 ? 2.431 1.753 -13.533 1.00 88.06 94 ALA A C 1
ATOM 723 O O . ALA A 1 94 ? 2.554 0.578 -13.860 1.00 88.06 94 ALA A O 1
ATOM 724 N N . ALA A 1 95 ? 1.634 2.604 -14.186 1.00 89.19 95 ALA A N 1
ATOM 725 C CA . ALA A 1 95 ? 0.831 2.209 -15.342 1.00 89.19 95 ALA A CA 1
ATOM 726 C C . ALA A 1 95 ? 1.693 1.788 -16.545 1.00 89.19 95 ALA A C 1
ATOM 728 O O . ALA A 1 95 ? 1.380 0.820 -17.238 1.00 89.19 95 ALA A O 1
ATOM 729 N N . LEU A 1 96 ? 2.806 2.492 -16.782 1.00 91.19 96 LEU A N 1
ATOM 730 C CA . LEU A 1 96 ? 3.779 2.115 -17.806 1.00 91.19 96 LEU A CA 1
ATOM 731 C C . LEU A 1 96 ? 4.425 0.756 -17.493 1.00 91.19 96 LEU A C 1
ATOM 733 O O . LEU A 1 96 ? 4.505 -0.103 -18.371 1.00 91.19 96 LEU A O 1
ATOM 737 N N . ALA A 1 97 ? 4.832 0.550 -16.240 1.00 89.56 97 ALA A N 1
ATOM 738 C CA . ALA A 1 97 ? 5.438 -0.692 -15.781 1.00 89.56 97 ALA A CA 1
ATOM 739 C C . ALA A 1 97 ? 4.472 -1.880 -15.870 1.00 89.56 97 ALA A C 1
ATOM 741 O O . ALA A 1 97 ? 4.884 -2.943 -16.316 1.00 89.56 97 ALA A O 1
ATOM 742 N N . ASP A 1 98 ? 3.190 -1.713 -15.527 1.00 87.62 98 ASP A N 1
ATOM 743 C CA . ASP A 1 98 ? 2.192 -2.787 -15.648 1.00 87.62 98 ASP A CA 1
ATOM 744 C C . ASP A 1 98 ? 2.074 -3.306 -17.084 1.00 87.62 98 ASP A C 1
ATOM 746 O O . ASP A 1 98 ? 1.994 -4.515 -17.304 1.00 87.62 98 ASP A O 1
ATOM 750 N N . ARG A 1 99 ? 2.126 -2.406 -18.074 1.00 89.69 99 ARG A N 1
ATOM 751 C CA . ARG A 1 99 ? 2.121 -2.791 -19.492 1.00 89.69 99 ARG A CA 1
ATOM 752 C C . ARG A 1 99 ? 3.375 -3.559 -19.879 1.00 89.69 99 ARG A C 1
ATOM 754 O O . ARG A 1 99 ? 3.279 -4.617 -20.489 1.00 89.69 99 ARG A O 1
ATOM 761 N N . MET A 1 100 ? 4.541 -3.058 -19.481 1.00 90.75 100 MET A N 1
ATOM 762 C CA . MET A 1 100 ? 5.816 -3.725 -19.748 1.00 90.75 100 MET A CA 1
ATOM 763 C C . MET A 1 100 ? 5.872 -5.113 -19.098 1.00 90.75 100 MET A C 1
ATOM 765 O O . MET A 1 100 ? 6.327 -6.065 -19.724 1.00 90.75 100 MET A O 1
ATOM 769 N N . LEU A 1 101 ? 5.350 -5.262 -17.878 1.00 86.94 101 LEU A N 1
ATOM 770 C CA . LEU A 1 101 ? 5.278 -6.552 -17.191 1.00 86.94 101 LEU A CA 1
ATOM 771 C C . LEU A 1 101 ? 4.298 -7.519 -17.853 1.00 86.94 101 LEU A C 1
ATOM 773 O O . LEU A 1 101 ? 4.609 -8.703 -17.953 1.00 86.94 101 LEU A O 1
ATOM 777 N N . ALA A 1 102 ? 3.161 -7.034 -18.360 1.00 86.56 102 ALA A N 1
ATOM 778 C CA . ALA A 1 102 ? 2.235 -7.860 -19.137 1.00 86.56 102 ALA A CA 1
ATOM 779 C C . ALA A 1 102 ? 2.881 -8.429 -20.418 1.00 86.56 102 ALA A C 1
ATOM 781 O O . ALA A 1 102 ? 2.486 -9.495 -20.886 1.00 86.56 102 ALA A O 1
ATOM 782 N N . GLU A 1 103 ? 3.897 -7.750 -20.953 1.00 89.31 103 GLU A N 1
ATOM 783 C CA . GLU A 1 103 ? 4.686 -8.169 -22.118 1.00 89.31 103 GLU A CA 1
ATOM 784 C C . GLU A 1 103 ? 5.987 -8.914 -21.747 1.00 89.31 103 GLU A C 1
ATOM 786 O O . GLU A 1 103 ? 6.763 -9.276 -22.630 1.00 89.31 103 GLU A O 1
ATOM 791 N N . GLY A 1 104 ? 6.263 -9.139 -20.455 1.00 86.25 104 GLY A N 1
ATOM 792 C CA . GLY A 1 104 ? 7.493 -9.792 -19.977 1.00 86.25 104 GLY A CA 1
ATOM 793 C C . GLY A 1 104 ? 8.756 -8.917 -20.036 1.00 86.25 104 GLY A C 1
ATOM 794 O O . GLY A 1 104 ? 9.872 -9.412 -19.877 1.00 86.25 104 GLY A O 1
ATOM 795 N N . ARG A 1 105 ? 8.618 -7.604 -20.243 1.00 90.38 105 ARG A N 1
ATOM 796 C CA . ARG A 1 105 ? 9.718 -6.627 -20.339 1.00 90.38 105 ARG A CA 1
ATOM 797 C C . ARG A 1 105 ? 10.125 -6.109 -18.953 1.00 90.38 105 ARG A C 1
ATOM 799 O O . ARG A 1 105 ? 10.007 -4.923 -18.652 1.00 90.38 105 ARG A O 1
ATOM 806 N N . HIS A 1 106 ? 10.619 -7.007 -18.096 1.00 87.50 106 HIS A N 1
ATOM 807 C CA . HIS A 1 106 ? 10.942 -6.706 -16.691 1.00 87.50 106 HIS A CA 1
ATOM 808 C C . HIS A 1 106 ? 11.977 -5.580 -16.514 1.00 87.50 106 HIS A C 1
ATOM 810 O O . HIS A 1 106 ? 11.803 -4.736 -15.639 1.00 87.50 106 HIS A O 1
ATOM 816 N N . ALA A 1 107 ? 13.021 -5.534 -17.349 1.00 88.06 107 ALA A N 1
ATOM 817 C CA . ALA A 1 107 ? 14.067 -4.510 -17.258 1.00 88.06 107 ALA A CA 1
ATOM 818 C C . ALA A 1 107 ? 13.531 -3.097 -17.549 1.00 88.06 107 ALA A C 1
ATOM 820 O O . ALA A 1 107 ? 13.784 -2.168 -16.792 1.00 88.06 107 ALA A O 1
ATOM 821 N N . GLU A 1 108 ? 12.715 -2.939 -18.594 1.00 89.69 108 GLU A N 1
ATOM 822 C CA . GLU A 1 108 ? 12.129 -1.634 -18.927 1.00 89.69 108 GLU A CA 1
ATOM 823 C C . GLU A 1 108 ? 11.110 -1.178 -17.872 1.00 89.69 108 GLU A C 1
ATOM 825 O O . GLU A 1 108 ? 11.030 0.011 -17.554 1.00 89.69 108 GLU A O 1
ATOM 830 N N . ALA A 1 109 ? 10.358 -2.124 -17.297 1.00 88.12 109 ALA A N 1
ATOM 831 C CA . ALA A 1 109 ? 9.457 -1.843 -16.184 1.00 88.12 109 ALA A CA 1
ATOM 832 C C . ALA A 1 109 ? 10.227 -1.336 -14.954 1.00 88.12 109 ALA A C 1
ATOM 834 O O . ALA A 1 109 ? 9.797 -0.389 -14.293 1.00 88.12 109 ALA A O 1
ATOM 835 N N . GLU A 1 110 ? 11.374 -1.952 -14.660 1.00 89.06 110 GLU A N 1
ATOM 836 C CA . GLU A 1 110 ? 12.272 -1.539 -13.584 1.00 89.06 110 GLU A CA 1
ATOM 837 C C . GLU A 1 110 ? 12.787 -0.112 -13.802 1.00 89.06 110 GLU A C 1
ATOM 839 O O . GLU A 1 110 ? 12.630 0.731 -12.915 1.00 89.06 110 GLU A O 1
ATOM 844 N N . ASP A 1 111 ? 13.307 0.182 -14.996 1.00 89.06 111 ASP A N 1
ATOM 845 C CA . ASP A 1 111 ? 13.834 1.501 -15.362 1.00 89.06 111 ASP A CA 1
ATOM 846 C C . ASP A 1 111 ? 12.771 2.601 -15.216 1.00 89.06 111 ASP A C 1
ATOM 848 O O . ASP A 1 111 ? 13.031 3.667 -14.645 1.00 89.06 111 ASP A O 1
ATOM 852 N N . ALA A 1 112 ? 11.542 2.338 -15.676 1.00 88.62 112 ALA A N 1
ATOM 853 C CA . ALA A 1 112 ? 10.426 3.274 -15.552 1.00 88.62 112 ALA A CA 1
ATOM 854 C C . ALA A 1 112 ? 10.099 3.597 -14.082 1.00 88.62 112 ALA A C 1
ATOM 856 O O . ALA A 1 112 ? 9.894 4.763 -13.724 1.00 88.62 112 ALA A O 1
ATOM 857 N N . LEU A 1 113 ? 10.071 2.578 -13.218 1.00 88.62 113 LEU A N 1
ATOM 858 C CA . LEU A 1 113 ? 9.778 2.726 -11.789 1.00 88.62 113 LEU A CA 1
ATOM 859 C C . LEU A 1 113 ? 10.917 3.427 -11.038 1.00 88.62 113 LEU A C 1
ATOM 861 O O . LEU A 1 113 ? 10.656 4.270 -10.178 1.00 88.62 113 LEU A O 1
ATOM 865 N N . GLN A 1 114 ? 12.171 3.125 -11.374 1.00 85.88 114 GLN A N 1
ATOM 866 C CA . GLN A 1 114 ? 13.336 3.786 -10.784 1.00 85.88 114 GLN A CA 1
ATOM 867 C C . GLN A 1 114 ? 13.430 5.257 -11.186 1.00 85.88 114 GLN A C 1
ATOM 869 O O . GLN A 1 114 ? 13.722 6.103 -10.338 1.00 85.88 114 GLN A O 1
ATOM 874 N N . GLY A 1 115 ? 13.115 5.589 -12.440 1.00 83.00 115 GLY A N 1
ATOM 875 C CA . GLY A 1 115 ? 13.073 6.975 -12.910 1.00 83.00 115 GLY A CA 1
ATOM 876 C C . GLY A 1 115 ? 12.089 7.848 -12.120 1.00 83.00 115 GLY A C 1
ATOM 877 O O . GLY A 1 115 ? 12.334 9.038 -11.913 1.00 83.00 115 GLY A O 1
ATOM 878 N N . ALA A 1 116 ? 11.008 7.258 -11.600 1.00 82.06 116 ALA A N 1
ATOM 879 C CA . ALA A 1 116 ? 10.052 7.948 -10.736 1.00 82.06 116 ALA A CA 1
ATOM 880 C C . ALA A 1 116 ? 10.519 8.091 -9.272 1.00 82.06 116 ALA A C 1
ATOM 882 O O . ALA A 1 116 ? 9.940 8.887 -8.532 1.00 82.06 116 ALA A O 1
ATOM 883 N N . GLN A 1 117 ? 11.591 7.402 -8.849 1.00 73.81 117 GLN A N 1
ATOM 884 C CA . GLN A 1 117 ? 12.034 7.343 -7.448 1.00 73.81 117 GLN A CA 1
ATOM 885 C C . GLN A 1 117 ? 12.476 8.679 -6.851 1.00 73.81 117 GLN A C 1
ATOM 887 O O . GLN A 1 117 ? 12.333 8.889 -5.645 1.00 73.81 117 GLN A O 1
ATOM 892 N N . ALA A 1 118 ? 12.935 9.608 -7.688 1.00 71.25 118 ALA A N 1
ATOM 893 C CA . ALA A 1 118 ? 13.293 10.958 -7.267 1.00 71.25 118 ALA A CA 1
ATOM 894 C C . ALA A 1 118 ? 12.076 11.831 -6.889 1.00 71.25 118 ALA A C 1
ATOM 896 O O . ALA A 1 118 ? 12.246 12.921 -6.343 1.00 71.25 118 ALA A O 1
ATOM 897 N N . ALA A 1 119 ? 10.849 11.392 -7.186 1.00 73.12 119 ALA A N 1
ATOM 898 C CA . ALA A 1 119 ? 9.638 12.157 -6.923 1.00 73.12 119 ALA A CA 1
ATOM 899 C C . ALA A 1 119 ? 9.113 11.940 -5.494 1.00 73.12 119 ALA A C 1
ATOM 901 O O . ALA A 1 119 ? 8.840 10.812 -5.076 1.00 73.12 119 ALA A O 1
ATOM 902 N N . ALA A 1 120 ? 8.884 13.035 -4.766 1.00 69.81 120 ALA A N 1
ATOM 903 C CA . ALA A 1 120 ? 8.267 13.029 -3.434 1.00 69.81 120 ALA A CA 1
ATOM 904 C C . ALA A 1 120 ? 6.721 13.055 -3.476 1.00 69.81 120 ALA A C 1
ATOM 906 O O . ALA A 1 120 ? 6.078 13.415 -2.491 1.00 69.81 120 ALA A O 1
ATOM 907 N N . ASP A 1 121 ? 6.122 12.712 -4.619 1.00 74.44 121 ASP A N 1
ATOM 908 C CA . ASP A 1 121 ? 4.681 12.829 -4.841 1.00 74.44 121 ASP A CA 1
ATOM 909 C C . ASP A 1 121 ? 3.876 11.767 -4.069 1.00 74.44 121 ASP A C 1
ATOM 911 O O . ASP A 1 121 ? 4.362 10.674 -3.764 1.00 74.44 121 ASP A O 1
ATOM 915 N N . ALA A 1 122 ? 2.606 12.079 -3.794 1.00 70.75 122 ALA A N 1
ATOM 916 C CA . ALA A 1 122 ? 1.656 11.151 -3.182 1.00 70.75 122 ALA A CA 1
ATOM 917 C C . ALA A 1 122 ? 1.386 9.916 -4.068 1.00 70.75 122 ALA A C 1
ATOM 919 O O . ALA A 1 122 ? 1.562 9.948 -5.290 1.00 70.75 122 ALA A O 1
ATOM 920 N N . GLY A 1 123 ? 0.923 8.819 -3.457 1.00 77.06 123 GLY A N 1
ATOM 921 C CA . GLY A 1 123 ? 0.623 7.588 -4.194 1.00 77.06 123 GLY A CA 1
ATOM 922 C C . GLY A 1 123 ? 1.875 6.858 -4.683 1.00 77.06 123 GLY A C 1
ATOM 923 O O . GLY A 1 123 ? 1.858 6.243 -5.745 1.00 77.06 123 GLY A O 1
ATOM 924 N N . ARG A 1 124 ? 2.968 6.938 -3.917 1.00 85.19 124 ARG A N 1
ATOM 925 C CA . ARG A 1 124 ? 4.238 6.250 -4.192 1.00 85.19 124 ARG A CA 1
ATOM 926 C C . ARG A 1 124 ? 4.190 4.750 -3.881 1.00 85.19 124 ARG A C 1
ATOM 928 O O . ARG A 1 124 ? 4.851 3.963 -4.556 1.00 85.19 124 ARG A O 1
ATOM 935 N N . TRP A 1 125 ? 3.408 4.334 -2.883 1.00 87.06 125 TRP A N 1
ATOM 936 C CA . TRP A 1 125 ? 3.376 2.937 -2.435 1.00 87.06 125 TRP A CA 1
ATOM 937 C C . TRP A 1 125 ? 2.994 1.919 -3.534 1.00 87.06 125 TRP A C 1
ATOM 939 O O . TRP A 1 125 ? 3.676 0.899 -3.601 1.00 87.06 125 TRP A O 1
ATOM 949 N N . PRO A 1 126 ? 2.034 2.152 -4.462 1.00 84.62 126 PRO A N 1
ATOM 950 C CA . PRO A 1 126 ? 1.677 1.153 -5.476 1.00 84.62 126 PRO A CA 1
ATOM 951 C C . PRO A 1 126 ? 2.818 0.872 -6.458 1.00 84.62 126 PRO A C 1
ATOM 953 O O . PRO A 1 126 ? 2.933 -0.238 -6.978 1.00 84.62 126 PRO A O 1
ATOM 956 N N . ALA A 1 127 ? 3.651 1.876 -6.732 1.00 85.50 127 ALA A N 1
ATOM 957 C CA . ALA A 1 127 ? 4.820 1.732 -7.587 1.00 85.50 127 ALA A CA 1
ATOM 958 C C . ALA A 1 127 ? 5.952 0.982 -6.870 1.00 85.50 127 ALA A C 1
ATOM 960 O O . ALA A 1 127 ? 6.614 0.147 -7.481 1.00 85.50 127 ALA A O 1
ATOM 961 N N . LEU A 1 128 ? 6.129 1.212 -5.563 1.00 89.75 128 LEU A N 1
ATOM 962 C CA . LEU A 1 128 ? 7.083 0.451 -4.752 1.00 89.75 128 LEU A CA 1
ATOM 963 C C . LEU A 1 128 ? 6.726 -1.037 -4.685 1.00 89.75 128 LEU A C 1
ATOM 965 O O . LEU A 1 128 ? 7.631 -1.860 -4.758 1.00 89.75 128 LEU A O 1
ATOM 969 N N . LEU A 1 129 ? 5.438 -1.394 -4.608 1.00 88.31 129 LEU A N 1
ATOM 970 C CA . LEU A 1 129 ? 5.010 -2.800 -4.653 1.00 88.31 129 LEU A CA 1
ATOM 971 C C . LEU A 1 129 ? 5.369 -3.469 -5.982 1.00 88.31 129 LEU A C 1
ATOM 973 O O . LEU A 1 129 ? 5.896 -4.578 -5.994 1.00 88.31 129 LEU A O 1
ATOM 977 N N . ARG A 1 130 ? 5.124 -2.780 -7.103 1.00 86.88 130 ARG A N 1
ATOM 978 C CA . ARG A 1 130 ? 5.497 -3.271 -8.439 1.00 86.88 130 ARG A CA 1
ATOM 979 C C . ARG A 1 130 ? 7.004 -3.452 -8.549 1.00 86.88 130 ARG A C 1
ATOM 981 O O . ARG A 1 130 ? 7.457 -4.505 -8.979 1.00 86.88 130 ARG A O 1
ATOM 988 N N . LEU A 1 131 ? 7.780 -2.472 -8.085 1.00 89.25 131 LEU A N 1
ATOM 989 C CA . LEU A 1 131 ? 9.238 -2.560 -8.092 1.00 89.25 131 LEU A CA 1
ATOM 990 C C . LEU A 1 131 ? 9.735 -3.696 -7.189 1.00 89.25 131 LEU A C 1
ATOM 992 O O . LEU A 1 131 ? 10.647 -4.418 -7.575 1.00 89.25 131 LEU A O 1
ATOM 996 N N . ALA A 1 132 ? 9.123 -3.893 -6.018 1.00 90.06 132 ALA A N 1
ATOM 997 C CA . ALA A 1 132 ? 9.443 -5.006 -5.129 1.00 90.06 132 ALA A CA 1
ATOM 998 C C . ALA A 1 132 ? 9.222 -6.355 -5.823 1.00 90.06 132 ALA A C 1
ATOM 1000 O O . ALA A 1 132 ? 10.091 -7.220 -5.748 1.00 90.06 132 ALA A O 1
ATOM 1001 N N . ARG A 1 133 ? 8.113 -6.509 -6.555 1.00 87.00 133 ARG A N 1
ATOM 1002 C CA . ARG A 1 133 ? 7.828 -7.715 -7.339 1.00 87.00 133 ARG A CA 1
ATOM 1003 C C . ARG A 1 133 ? 8.866 -7.942 -8.438 1.00 87.00 133 ARG A C 1
ATOM 1005 O O . ARG A 1 133 ? 9.445 -9.016 -8.493 1.00 87.00 133 ARG A O 1
ATOM 1012 N N . VAL A 1 134 ? 9.178 -6.920 -9.239 1.00 88.50 134 VAL A N 1
ATOM 1013 C CA . VAL A 1 134 ? 10.211 -7.020 -10.290 1.00 88.50 134 VAL A CA 1
ATOM 1014 C C . VAL A 1 134 ? 11.568 -7.419 -9.707 1.00 88.50 134 VAL A C 1
ATOM 1016 O O . VAL A 1 134 ? 12.247 -8.297 -10.232 1.00 88.50 134 VAL A O 1
ATOM 1019 N N . ARG A 1 135 ? 11.948 -6.829 -8.570 1.00 89.75 135 ARG A N 1
ATOM 1020 C CA . ARG A 1 135 ? 13.186 -7.172 -7.858 1.00 89.75 135 ARG A CA 1
ATOM 1021 C C . ARG A 1 135 ? 13.169 -8.609 -7.344 1.00 89.75 135 ARG A C 1
ATOM 1023 O O . ARG A 1 135 ? 14.182 -9.293 -7.458 1.00 89.75 135 ARG A O 1
ATOM 1030 N N . ALA A 1 136 ? 12.041 -9.071 -6.807 1.00 88.62 136 ALA A N 1
ATOM 1031 C CA . ALA A 1 136 ? 11.879 -10.452 -6.366 1.00 88.62 136 ALA A CA 1
ATOM 1032 C C . ALA A 1 136 ? 12.004 -11.433 -7.541 1.00 88.62 136 ALA A C 1
ATOM 1034 O O . ALA A 1 136 ? 12.745 -12.408 -7.422 1.00 88.62 136 ALA A O 1
ATOM 1035 N N . ASP A 1 137 ? 11.355 -11.142 -8.674 1.00 86.25 137 ASP A N 1
ATOM 1036 C CA . ASP A 1 137 ? 11.433 -11.927 -9.917 1.00 86.25 137 ASP A CA 1
ATOM 1037 C C . ASP A 1 137 ? 12.879 -12.006 -10.442 1.00 86.25 137 ASP A C 1
ATOM 1039 O O . ASP A 1 137 ? 13.332 -13.063 -10.874 1.00 86.25 137 ASP A O 1
ATOM 1043 N N . ASN A 1 138 ? 13.650 -10.924 -10.294 1.00 86.88 138 ASN A N 1
ATOM 1044 C CA . ASN A 1 138 ? 15.077 -10.858 -10.630 1.00 86.88 138 ASN A CA 1
ATOM 1045 C C . ASN A 1 138 ? 16.004 -11.495 -9.565 1.00 86.88 138 ASN A C 1
ATOM 1047 O O . ASN A 1 138 ? 17.226 -11.349 -9.636 1.00 86.88 138 ASN A O 1
ATOM 1051 N N . GLY A 1 139 ? 15.457 -12.166 -8.546 1.00 87.25 139 GLY A N 1
ATOM 1052 C CA . GLY A 1 139 ? 16.217 -12.823 -7.474 1.00 87.25 139 GLY A CA 1
ATOM 1053 C C . GLY A 1 139 ? 16.759 -11.885 -6.386 1.00 87.25 139 GLY A C 1
ATOM 1054 O O . GLY A 1 139 ? 17.418 -12.336 -5.449 1.00 87.25 139 GLY A O 1
ATOM 1055 N N . GLN A 1 140 ? 16.455 -10.587 -6.445 1.00 90.62 140 GLN A N 1
ATOM 1056 C CA . GLN A 1 140 ? 16.939 -9.556 -5.519 1.00 90.62 140 GLN A CA 1
ATOM 1057 C C . GLN A 1 140 ? 16.021 -9.427 -4.292 1.00 90.62 140 GLN A C 1
ATOM 1059 O O . GLN A 1 140 ? 15.391 -8.394 -4.042 1.00 90.62 140 GLN A O 1
ATOM 1064 N N . ARG A 1 141 ? 15.934 -10.513 -3.515 1.00 89.62 141 ARG A N 1
ATOM 1065 C CA . ARG A 1 141 ? 14.970 -10.670 -2.410 1.00 89.62 141 ARG A CA 1
ATOM 1066 C C . ARG A 1 141 ? 15.106 -9.619 -1.306 1.00 89.62 141 ARG A C 1
ATOM 1068 O O . ARG A 1 141 ? 14.096 -9.090 -0.851 1.00 89.62 141 ARG A O 1
ATOM 1075 N N . ASP A 1 142 ? 16.322 -9.274 -0.894 1.00 90.88 142 ASP A N 1
ATOM 1076 C CA . ASP A 1 142 ? 16.530 -8.306 0.197 1.00 90.88 142 ASP A CA 1
ATOM 1077 C C . ASP A 1 142 ? 16.140 -6.880 -0.213 1.00 90.88 142 ASP A C 1
ATOM 1079 O O . ASP A 1 142 ? 15.527 -6.129 0.554 1.00 90.88 142 ASP A O 1
ATOM 1083 N N . THR A 1 143 ? 16.414 -6.523 -1.470 1.00 92.44 143 THR A N 1
ATOM 1084 C CA . THR A 1 143 ? 15.954 -5.264 -2.061 1.00 92.44 143 THR A CA 1
ATOM 1085 C C . THR A 1 143 ? 14.429 -5.229 -2.147 1.00 92.44 143 THR A C 1
ATOM 1087 O O . THR A 1 143 ? 13.822 -4.229 -1.763 1.00 92.44 143 THR A O 1
ATOM 1090 N N . ALA A 1 144 ? 13.793 -6.325 -2.575 1.00 91.56 144 ALA A N 1
ATOM 1091 C CA . ALA A 1 144 ? 12.336 -6.441 -2.615 1.00 91.56 144 ALA A CA 1
ATOM 1092 C C . ALA A 1 144 ? 11.694 -6.264 -1.227 1.00 91.56 144 ALA A C 1
ATOM 1094 O O . ALA A 1 144 ? 10.745 -5.492 -1.081 1.00 91.56 144 ALA A O 1
ATOM 1095 N N . ARG A 1 145 ? 12.253 -6.897 -0.185 1.00 92.50 145 ARG A N 1
ATOM 1096 C CA . ARG A 1 145 ? 11.786 -6.743 1.206 1.00 92.50 145 ARG A CA 1
ATOM 1097 C C . ARG A 1 145 ? 11.888 -5.302 1.694 1.00 92.50 145 ARG A C 1
ATOM 1099 O O . ARG A 1 145 ? 10.951 -4.787 2.302 1.00 92.50 145 ARG A O 1
ATOM 1106 N N . THR A 1 146 ? 12.988 -4.625 1.374 1.00 93.69 146 THR A N 1
ATOM 1107 C CA . THR A 1 146 ? 13.182 -3.215 1.735 1.00 93.69 146 THR A CA 1
ATOM 1108 C C . THR A 1 146 ? 12.134 -2.321 1.065 1.00 93.69 146 THR A C 1
ATOM 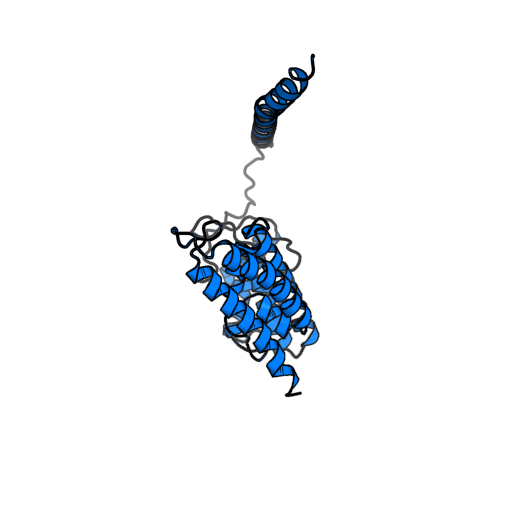1110 O O . THR A 1 146 ? 11.559 -1.444 1.710 1.00 93.69 146 THR A O 1
ATOM 1113 N N . LEU A 1 147 ? 11.835 -2.561 -0.214 1.00 92.69 147 LEU A N 1
ATOM 1114 C CA . LEU A 1 147 ? 10.804 -1.825 -0.952 1.00 92.69 147 LEU A CA 1
ATOM 1115 C C . LEU A 1 147 ? 9.395 -2.075 -0.398 1.00 92.69 147 LEU A C 1
ATOM 1117 O O . LEU A 1 147 ? 8.629 -1.121 -0.257 1.00 92.69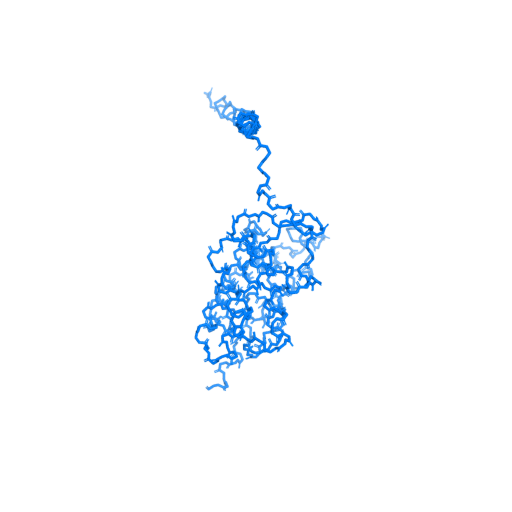 147 LEU A O 1
ATOM 1121 N N . LEU A 1 148 ? 9.067 -3.317 -0.023 1.00 91.88 148 LEU A N 1
ATOM 1122 C CA . LEU A 1 148 ? 7.804 -3.630 0.653 1.00 91.88 148 LEU A CA 1
ATOM 1123 C C . LEU A 1 148 ? 7.665 -2.901 1.986 1.00 91.88 148 LEU A C 1
ATOM 1125 O O . LEU A 1 148 ? 6.623 -2.308 2.256 1.00 91.88 148 LEU A O 1
ATOM 1129 N N . SER A 1 149 ? 8.720 -2.917 2.799 1.00 93.69 149 SER A N 1
ATOM 1130 C CA . SER A 1 149 ? 8.748 -2.209 4.077 1.00 93.69 149 SER A CA 1
ATOM 1131 C C . SER A 1 149 ? 8.460 -0.715 3.882 1.00 93.69 149 SER A C 1
ATOM 1133 O O . SER A 1 149 ? 7.614 -0.148 4.570 1.00 93.69 149 SER A O 1
ATOM 1135 N N . GLN A 1 150 ? 9.093 -0.082 2.889 1.00 93.19 150 GLN A N 1
ATOM 1136 C CA . GLN A 1 150 ? 8.836 1.324 2.555 1.00 93.19 150 GLN A CA 1
ATOM 1137 C C . GLN A 1 150 ? 7.400 1.561 2.063 1.00 93.19 150 GLN A C 1
ATOM 1139 O O . GLN A 1 150 ? 6.774 2.557 2.431 1.00 93.19 150 GLN A O 1
ATOM 1144 N N . ALA A 1 151 ? 6.853 0.660 1.241 1.00 92.25 151 ALA A N 1
ATOM 1145 C CA . ALA A 1 151 ? 5.470 0.751 0.776 1.00 92.25 151 ALA A CA 1
ATOM 1146 C C . ALA A 1 151 ? 4.474 0.668 1.945 1.00 92.25 151 ALA A C 1
ATOM 1148 O O . ALA A 1 151 ? 3.534 1.466 2.010 1.00 92.25 151 ALA A O 1
ATOM 1149 N N . ALA A 1 152 ? 4.718 -0.240 2.895 1.00 92.94 152 ALA A N 1
ATOM 1150 C CA . ALA A 1 152 ? 3.926 -0.384 4.111 1.00 92.94 152 ALA A CA 1
ATOM 1151 C C . ALA A 1 152 ? 3.955 0.880 4.965 1.00 92.94 152 ALA A C 1
ATOM 1153 O O . ALA A 1 152 ? 2.901 1.394 5.328 1.00 92.94 152 ALA A O 1
ATOM 1154 N N . GLU A 1 153 ? 5.134 1.439 5.228 1.00 93.62 153 GLU A N 1
ATOM 1155 C CA . GLU A 1 153 ? 5.271 2.663 6.022 1.00 93.62 153 GLU A CA 1
ATOM 1156 C C . GLU A 1 153 ? 4.549 3.860 5.398 1.00 93.62 153 GLU A C 1
ATOM 1158 O O . GLU A 1 153 ? 3.841 4.595 6.097 1.00 93.62 153 GLU A O 1
ATOM 1163 N N . LEU A 1 154 ? 4.679 4.042 4.081 1.00 91.38 154 LEU A N 1
ATOM 1164 C CA . LEU A 1 154 ? 3.972 5.100 3.363 1.00 91.38 154 LEU A CA 1
ATOM 1165 C C . LEU A 1 154 ? 2.460 4.919 3.471 1.00 91.38 154 LEU A C 1
ATOM 1167 O O . LEU A 1 154 ? 1.748 5.868 3.801 1.00 91.38 154 LEU A O 1
ATOM 1171 N N . ARG A 1 155 ? 1.965 3.696 3.260 1.00 91.44 155 ARG A N 1
ATOM 1172 C CA . ARG A 1 155 ? 0.532 3.415 3.335 1.00 91.44 155 ARG A CA 1
ATOM 1173 C C . ARG A 1 155 ? -0.021 3.569 4.749 1.00 91.44 155 ARG A C 1
ATOM 1175 O O . ARG A 1 155 ? -1.087 4.154 4.918 1.00 91.44 155 ARG A O 1
ATOM 1182 N N . LEU A 1 156 ? 0.711 3.121 5.766 1.00 92.50 156 LEU A N 1
ATOM 1183 C CA . LEU A 1 156 ? 0.347 3.330 7.170 1.00 92.50 156 LEU A CA 1
ATOM 1184 C C . LEU A 1 156 ? 0.299 4.817 7.517 1.00 92.50 156 LEU A C 1
ATOM 1186 O O . LEU A 1 156 ? -0.598 5.253 8.234 1.00 92.50 156 LEU A O 1
ATOM 1190 N N . THR A 1 157 ? 1.228 5.610 6.987 1.00 92.19 157 THR A N 1
ATOM 1191 C CA . THR A 1 157 ? 1.239 7.065 7.183 1.00 92.19 157 THR A CA 1
ATOM 1192 C C . THR A 1 157 ? 0.034 7.732 6.514 1.00 92.19 157 THR A C 1
ATOM 1194 O O . THR A 1 157 ? -0.625 8.568 7.138 1.00 92.19 157 THR A O 1
ATOM 1197 N N . GLU A 1 158 ? -0.314 7.327 5.287 1.00 90.06 158 GLU A N 1
ATOM 1198 C CA . GLU A 1 158 ? -1.543 7.769 4.611 1.00 90.06 158 GLU A CA 1
ATOM 1199 C C . GLU A 1 158 ? -2.793 7.428 5.437 1.00 90.06 158 GLU A C 1
ATOM 1201 O O . GLU A 1 158 ? -3.639 8.294 5.655 1.00 90.06 158 GLU A O 1
ATOM 1206 N N . MET A 1 159 ? -2.894 6.197 5.947 1.00 92.06 159 MET A N 1
ATOM 1207 C CA . MET A 1 159 ? -4.045 5.733 6.732 1.00 92.06 159 MET A CA 1
ATOM 1208 C C . MET A 1 159 ? -4.158 6.449 8.083 1.00 92.06 159 MET A C 1
ATOM 1210 O O . MET A 1 159 ? -5.253 6.862 8.451 1.00 92.06 159 MET A O 1
ATOM 1214 N N . ARG A 1 160 ? -3.042 6.686 8.787 1.00 92.88 160 ARG A N 1
ATOM 1215 C CA . ARG A 1 160 ? -3.022 7.496 10.023 1.00 92.88 160 ARG A CA 1
ATOM 1216 C C . ARG A 1 160 ? -3.453 8.940 9.776 1.00 92.88 160 ARG A C 1
ATOM 1218 O O . ARG A 1 160 ? -4.136 9.544 10.600 1.00 92.88 160 ARG A O 1
ATOM 1225 N N . THR A 1 161 ? -3.054 9.500 8.635 1.00 91.38 161 THR A N 1
ATOM 1226 C CA . THR A 1 161 ? -3.466 10.851 8.235 1.00 91.38 161 THR A CA 1
ATOM 1227 C C . THR A 1 161 ? -4.960 10.886 7.915 1.00 91.38 161 THR A C 1
ATOM 1229 O O . THR A 1 161 ? -5.661 11.797 8.354 1.00 91.38 161 THR A O 1
ATOM 1232 N N . ALA A 1 162 ? -5.462 9.875 7.198 1.00 90.75 162 ALA A N 1
ATOM 1233 C CA . ALA A 1 162 ? -6.880 9.731 6.877 1.00 90.75 162 ALA A CA 1
ATOM 1234 C C . ALA A 1 162 ? -7.739 9.567 8.138 1.00 90.75 162 ALA A C 1
ATOM 1236 O O . ALA A 1 162 ? -8.791 10.197 8.236 1.00 90.75 162 ALA A O 1
ATOM 1237 N N . SER A 1 163 ? -7.248 8.819 9.132 1.00 92.62 163 SER A N 1
ATOM 1238 C CA . SER A 1 163 ? -7.926 8.651 10.418 1.00 92.62 163 SER A CA 1
ATOM 1239 C C . SER A 1 163 ? -7.804 9.818 11.370 1.00 92.62 163 SER A C 1
ATOM 1241 O O . SER A 1 163 ? -8.440 9.808 12.419 1.00 92.62 163 SER A O 1
ATOM 1243 N N . ARG A 1 164 ? -7.015 10.842 11.025 1.00 91.81 164 ARG A N 1
ATOM 1244 C CA . ARG A 1 164 ? -6.789 12.015 11.880 1.00 91.81 164 ARG A CA 1
ATOM 1245 C C . ARG A 1 164 ? -6.316 11.630 13.290 1.00 91.81 164 ARG A C 1
ATOM 1247 O O . ARG A 1 164 ? -6.552 12.371 14.239 1.00 91.81 164 ARG A O 1
ATOM 1254 N N . GLY A 1 165 ? -5.648 10.482 13.417 1.00 87.62 165 GLY A N 1
ATOM 1255 C CA . GLY A 1 165 ? -5.177 9.944 14.693 1.00 87.62 165 GLY A CA 1
ATOM 1256 C C . GLY A 1 165 ? -6.217 9.183 15.523 1.00 87.62 165 GLY A C 1
ATOM 1257 O O . GLY A 1 165 ? -5.863 8.736 16.609 1.00 87.62 165 GLY A O 1
ATOM 1258 N N . ASP A 1 166 ? -7.451 8.996 15.043 1.00 91.94 166 ASP A N 1
ATOM 1259 C CA . ASP A 1 166 ? -8.447 8.157 15.720 1.00 91.94 166 ASP A CA 1
ATOM 1260 C C . ASP A 1 166 ? -8.049 6.668 15.620 1.00 91.94 166 ASP A C 1
ATOM 1262 O O . ASP A 1 166 ? -7.939 6.145 14.500 1.00 91.94 166 ASP A O 1
ATOM 1266 N N . PRO A 1 167 ? -7.815 5.975 16.753 1.00 91.19 167 PRO A N 1
ATOM 1267 C CA . PRO A 1 167 ? -7.435 4.568 16.754 1.00 91.19 167 PRO A CA 1
ATOM 1268 C C . PRO A 1 167 ? -8.545 3.637 16.250 1.00 91.19 167 PRO A C 1
ATOM 1270 O O . PRO A 1 167 ? -8.215 2.631 15.625 1.00 91.19 167 PRO A O 1
ATOM 1273 N N . LEU A 1 168 ? -9.830 3.948 16.466 1.00 91.12 168 LEU A N 1
ATOM 1274 C CA . LEU A 1 168 ? -10.939 3.086 16.037 1.00 91.12 168 LEU A CA 1
ATOM 1275 C C . LEU A 1 168 ? -11.112 3.144 14.521 1.00 91.12 168 LEU A C 1
ATOM 1277 O O . LEU A 1 168 ? -11.154 2.105 13.862 1.00 91.12 168 LEU A O 1
ATOM 1281 N N . HIS A 1 169 ? -11.108 4.350 13.951 1.00 91.62 169 HIS A N 1
ATOM 1282 C CA . HIS A 1 169 ? -11.142 4.503 12.499 1.00 91.62 169 HIS A CA 1
ATOM 1283 C C . HIS A 1 169 ? -9.865 3.972 11.834 1.00 91.62 169 HIS A C 1
ATOM 1285 O O . HIS A 1 169 ? -9.911 3.375 10.763 1.00 91.62 169 HIS A O 1
ATOM 1291 N N . PHE A 1 170 ? -8.697 4.143 12.461 1.00 93.00 170 PHE A N 1
ATOM 1292 C CA . PHE A 1 170 ? -7.466 3.556 11.934 1.00 93.00 170 PHE A CA 1
ATOM 1293 C C . PHE A 1 170 ? -7.507 2.021 11.938 1.00 93.00 170 PHE A C 1
ATOM 1295 O O . PHE A 1 170 ? -7.096 1.396 10.959 1.00 93.00 170 PHE A O 1
ATOM 1302 N N . ALA A 1 171 ? -8.044 1.416 13.001 1.00 91.69 171 ALA A N 1
ATOM 1303 C CA . ALA A 1 171 ? -8.254 -0.023 13.083 1.00 91.69 171 ALA A CA 1
ATOM 1304 C C . ALA A 1 171 ? -9.252 -0.521 12.029 1.00 91.69 171 ALA A C 1
ATOM 1306 O O . ALA A 1 171 ? -8.988 -1.527 11.376 1.00 91.69 171 ALA A O 1
ATOM 1307 N N . GLU A 1 172 ? -10.346 0.211 11.801 1.00 91.81 172 GLU A N 1
ATOM 1308 C CA . GLU A 1 172 ? -11.291 -0.064 10.716 1.00 91.81 172 GLU A CA 1
ATOM 1309 C C . GLU A 1 172 ? -10.577 -0.077 9.359 1.00 91.81 172 GLU A C 1
ATOM 1311 O O . GLU A 1 172 ? -10.687 -1.050 8.613 1.00 91.81 172 GLU A O 1
ATOM 1316 N N . LEU A 1 173 ? -9.796 0.962 9.048 1.00 91.31 173 LEU A N 1
ATOM 1317 C CA . LEU A 1 173 ? -9.049 1.041 7.791 1.00 91.31 173 LEU A CA 1
ATOM 1318 C C . LEU A 1 173 ? -8.088 -0.148 7.615 1.00 91.31 173 LEU A C 1
ATOM 1320 O O . LEU A 1 173 ? -7.930 -0.638 6.498 1.00 91.31 173 LEU A O 1
ATOM 1324 N N . LEU A 1 174 ? -7.458 -0.619 8.696 1.00 89.81 174 LEU A N 1
ATOM 1325 C CA . LEU A 1 174 ? -6.543 -1.765 8.672 1.00 89.81 174 LEU A CA 1
ATOM 1326 C C . LEU A 1 174 ? -7.253 -3.119 8.578 1.00 89.81 174 LEU A C 1
ATOM 1328 O O . LEU A 1 174 ? -6.742 -4.019 7.924 1.00 89.81 174 LEU A O 1
ATOM 1332 N N . ALA A 1 175 ? -8.434 -3.279 9.172 1.00 85.75 175 ALA A N 1
ATOM 1333 C CA . ALA A 1 175 ? -9.175 -4.544 9.159 1.00 85.75 175 ALA A CA 1
ATOM 1334 C C . ALA A 1 175 ? -9.775 -4.913 7.788 1.00 85.75 175 ALA A C 1
ATOM 1336 O O . ALA A 1 175 ? -10.287 -6.019 7.603 1.00 85.75 175 ALA A O 1
ATOM 1337 N N . HIS A 1 176 ? -9.707 -4.007 6.810 1.00 78.81 176 HIS A N 1
ATOM 1338 C CA . HIS A 1 176 ? -10.047 -4.296 5.415 1.00 78.81 176 HIS A CA 1
ATOM 1339 C C . HIS A 1 176 ? -8.958 -5.094 4.679 1.00 78.81 176 HIS A C 1
ATOM 1341 O O . HIS A 1 176 ? -9.151 -5.446 3.513 1.00 78.81 176 HIS A O 1
ATOM 1347 N N . ASP A 1 177 ? -7.830 -5.368 5.337 1.00 72.12 177 ASP A N 1
ATOM 1348 C CA . ASP A 1 177 ? -6.741 -6.153 4.774 1.00 72.12 177 ASP A CA 1
ATOM 1349 C C . ASP A 1 177 ? -7.174 -7.612 4.503 1.00 72.12 177 ASP A C 1
ATOM 1351 O O . ASP A 1 177 ? -7.899 -8.236 5.282 1.00 72.12 177 ASP A O 1
ATOM 1355 N N . LYS A 1 178 ? -6.775 -8.132 3.342 1.00 67.19 178 LYS A N 1
ATOM 1356 C CA . LYS A 1 178 ? -7.090 -9.482 2.850 1.00 67.19 178 LYS A CA 1
ATOM 1357 C C . LYS A 1 178 ? -6.039 -10.488 3.354 1.00 67.19 178 LYS A C 1
ATOM 1359 O O . LYS A 1 178 ? -5.007 -10.069 3.871 1.00 67.19 178 LYS A O 1
ATOM 1364 N N . PRO A 1 179 ? -6.284 -11.813 3.255 1.00 63.34 179 PRO A N 1
ATOM 1365 C CA . PRO A 1 179 ? -5.347 -12.815 3.766 1.00 63.34 179 PRO A CA 1
ATOM 1366 C C . PRO A 1 179 ? -3.919 -12.616 3.242 1.00 63.34 179 PRO A C 1
ATOM 1368 O O . PRO A 1 179 ? -3.718 -12.264 2.081 1.00 63.34 179 PRO A O 1
ATOM 1371 N N . ILE A 1 180 ? -2.950 -12.865 4.126 1.00 67.25 180 ILE A N 1
ATOM 1372 C CA . ILE A 1 180 ? -1.517 -12.672 3.887 1.00 67.25 180 ILE A CA 1
ATOM 1373 C C . ILE A 1 180 ? -1.069 -13.610 2.744 1.00 67.25 180 ILE A C 1
ATOM 1375 O O . ILE A 1 180 ? -1.301 -14.819 2.842 1.00 67.25 180 ILE A O 1
ATOM 1379 N N . PRO A 1 181 ? -0.450 -13.095 1.664 1.00 67.12 181 PRO A N 1
ATOM 1380 C CA . PRO A 1 181 ? 0.085 -13.919 0.595 1.00 67.12 181 PRO A CA 1
ATOM 1381 C C . PRO A 1 181 ? 1.281 -14.716 1.102 1.00 67.12 181 PRO A C 1
ATOM 1383 O O . PRO A 1 181 ? 1.991 -14.289 2.012 1.00 67.12 181 PRO A O 1
ATOM 1386 N N . ARG A 1 182 ? 1.513 -15.878 0.493 1.00 68.75 182 ARG A N 1
ATOM 1387 C CA . ARG A 1 182 ? 2.584 -16.791 0.923 1.00 68.75 182 ARG A CA 1
ATOM 1388 C C . ARG A 1 182 ? 3.969 -16.320 0.496 1.00 68.75 182 ARG A C 1
ATOM 1390 O O . ARG A 1 182 ? 4.955 -16.659 1.142 1.00 68.75 182 ARG A O 1
ATOM 1397 N N . ASP A 1 183 ? 4.057 -15.572 -0.601 1.00 76.94 183 ASP A N 1
ATOM 1398 C CA . ASP A 1 183 ? 5.325 -15.092 -1.133 1.00 76.94 183 ASP A CA 1
ATOM 1399 C C . ASP A 1 183 ? 5.203 -13.744 -1.865 1.00 76.94 183 ASP A C 1
ATOM 1401 O O . ASP A 1 183 ? 4.127 -13.167 -2.024 1.00 76.94 183 ASP A O 1
ATOM 1405 N N . LEU A 1 184 ? 6.361 -13.227 -2.284 1.00 75.31 184 LEU A N 1
ATOM 1406 C CA . LEU A 1 184 ? 6.511 -11.971 -3.023 1.00 75.31 184 LEU A CA 1
ATOM 1407 C C . LEU A 1 184 ? 6.020 -12.040 -4.476 1.00 75.31 184 LEU A C 1
ATOM 1409 O O . LEU A 1 184 ? 5.837 -10.994 -5.102 1.00 75.31 184 LEU A O 1
ATOM 1413 N N . HIS A 1 185 ? 5.868 -13.244 -5.024 1.00 72.44 185 HIS A N 1
ATOM 1414 C CA . HIS A 1 185 ? 5.478 -13.467 -6.414 1.00 72.44 185 HIS A CA 1
ATOM 1415 C C . HIS A 1 185 ? 3.956 -13.557 -6.567 1.00 72.44 185 HIS A C 1
ATOM 1417 O O . HIS A 1 185 ? 3.441 -13.458 -7.684 1.00 72.44 185 HIS A O 1
ATOM 1423 N N . ASP A 1 186 ? 3.237 -13.706 -5.452 1.00 72.69 186 ASP A N 1
ATOM 1424 C CA . ASP A 1 186 ? 1.789 -13.794 -5.412 1.00 72.69 186 ASP A CA 1
ATOM 1425 C C . ASP A 1 186 ? 1.140 -12.553 -6.068 1.00 72.69 186 ASP A C 1
ATOM 1427 O O . ASP A 1 186 ? 1.335 -11.417 -5.618 1.00 72.69 186 ASP A O 1
ATOM 1431 N N . PRO A 1 187 ? 0.332 -12.724 -7.132 1.00 68.25 187 PRO A N 1
ATOM 1432 C CA . PRO A 1 187 ? -0.335 -11.609 -7.803 1.00 68.25 187 PRO A CA 1
ATOM 1433 C C . PRO A 1 187 ? -1.328 -10.872 -6.892 1.00 68.25 187 PRO A C 1
ATOM 1435 O O . PRO A 1 187 ? -1.684 -9.726 -7.174 1.00 68.25 187 PRO A O 1
ATOM 1438 N N . THR A 1 188 ? -1.759 -11.486 -5.786 1.00 74.25 188 THR A N 1
ATOM 1439 C CA . THR A 1 188 ? -2.627 -10.853 -4.787 1.00 74.25 188 THR A CA 1
ATOM 1440 C C . THR A 1 188 ? -1.900 -9.825 -3.917 1.00 74.25 188 THR A C 1
ATOM 1442 O O . THR A 1 188 ? -2.560 -9.097 -3.176 1.00 74.25 188 THR A O 1
ATOM 1445 N N . LEU A 1 189 ? -0.576 -9.666 -4.067 1.00 75.06 189 LEU A N 1
ATOM 1446 C CA . LEU A 1 189 ? 0.244 -8.709 -3.316 1.00 75.06 189 LEU A CA 1
ATOM 1447 C C . LEU A 1 189 ? -0.231 -7.243 -3.439 1.00 75.06 189 LEU A C 1
ATOM 1449 O O . LEU A 1 189 ? -0.023 -6.437 -2.534 1.00 75.06 189 LEU A O 1
ATOM 1453 N N . VAL A 1 190 ? -0.905 -6.889 -4.538 1.00 71.12 190 VAL A N 1
ATOM 1454 C CA . VAL A 1 190 ? -1.500 -5.551 -4.754 1.00 71.12 190 VAL A CA 1
ATOM 1455 C C . VAL A 1 190 ? -2.809 -5.362 -3.974 1.00 71.12 190 VAL A C 1
ATOM 1457 O O . VAL A 1 190 ? -3.231 -4.235 -3.717 1.00 71.12 190 VAL A O 1
ATOM 1460 N N . HIS A 1 191 ? -3.470 -6.460 -3.614 1.00 74.50 191 HIS A N 1
ATOM 1461 C CA . HIS A 1 191 ? -4.764 -6.473 -2.933 1.00 74.50 191 HIS A CA 1
ATOM 1462 C C . HIS A 1 191 ? -4.665 -6.692 -1.429 1.00 74.50 191 HIS A C 1
ATOM 1464 O O . HIS A 1 191 ? -5.682 -6.572 -0.743 1.00 74.50 191 HIS A O 1
ATOM 1470 N N . ILE A 1 192 ? -3.474 -7.003 -0.932 1.00 80.31 192 ILE A N 1
ATOM 1471 C CA . ILE A 1 192 ? -3.186 -6.931 0.492 1.00 80.31 192 ILE A CA 1
ATOM 1472 C C . ILE A 1 192 ? -2.845 -5.502 0.886 1.00 80.31 192 ILE A C 1
ATOM 1474 O O . ILE A 1 192 ? -2.493 -4.653 0.071 1.00 80.31 192 ILE A O 1
ATOM 1478 N N . GLY A 1 193 ? -3.016 -5.241 2.157 1.00 87.38 193 GLY A N 1
ATOM 1479 C CA . GLY A 1 193 ? -2.739 -4.008 2.834 1.00 87.38 193 GLY A CA 1
ATOM 1480 C C . GLY A 1 193 ? -1.391 -4.058 3.548 1.00 87.38 193 GLY A C 1
ATOM 1481 O O . GLY A 1 193 ? -0.580 -4.980 3.393 1.00 87.38 193 GLY A O 1
ATOM 1482 N N . PRO A 1 194 ? -1.112 -3.003 4.324 1.00 91.31 194 PRO A N 1
ATOM 1483 C CA . PRO A 1 194 ? 0.216 -2.766 4.863 1.00 91.31 194 PRO A CA 1
ATOM 1484 C C . PRO A 1 194 ? 0.654 -3.790 5.913 1.00 91.31 194 PRO A C 1
ATOM 1486 O O . PRO A 1 194 ? 1.857 -3.950 6.107 1.00 91.31 194 PRO A O 1
ATOM 1489 N N . LEU A 1 195 ? -0.274 -4.488 6.579 1.00 90.38 195 LEU A N 1
ATOM 1490 C CA . LEU A 1 195 ? 0.081 -5.505 7.573 1.00 90.38 195 LEU A CA 1
ATOM 1491 C C . LEU A 1 195 ? 0.697 -6.729 6.891 1.00 90.38 195 LEU A C 1
ATOM 1493 O O . LEU A 1 195 ? 1.732 -7.224 7.341 1.00 90.38 195 LEU A O 1
ATOM 1497 N N . GLY A 1 196 ? 0.118 -7.161 5.766 1.00 88.44 196 GLY A N 1
ATOM 1498 C CA . GLY A 1 196 ? 0.675 -8.236 4.943 1.00 88.44 196 GLY A CA 1
ATOM 1499 C C . GLY A 1 196 ? 2.046 -7.879 4.361 1.00 88.44 196 GLY A C 1
ATOM 1500 O O . GLY A 1 196 ? 2.965 -8.698 4.388 1.00 88.44 196 GLY A O 1
ATOM 1501 N N . TRP A 1 197 ? 2.233 -6.636 3.902 1.00 90.94 197 TRP A N 1
ATOM 1502 C CA . TRP A 1 197 ? 3.534 -6.182 3.390 1.00 90.94 197 TRP A CA 1
ATOM 1503 C C . TRP A 1 197 ? 4.623 -6.159 4.467 1.00 90.94 197 TRP A C 1
ATOM 1505 O O . TRP A 1 197 ? 5.764 -6.520 4.176 1.00 90.94 197 TRP A O 1
ATOM 1515 N N . LEU A 1 198 ? 4.291 -5.779 5.708 1.00 91.50 198 LEU A N 1
ATOM 1516 C CA . LEU A 1 198 ? 5.234 -5.850 6.828 1.00 91.50 198 LEU A CA 1
ATOM 1517 C C . LEU A 1 198 ? 5.678 -7.293 7.083 1.00 91.50 198 LEU A C 1
ATOM 1519 O O . LEU A 1 198 ? 6.881 -7.542 7.160 1.00 91.50 198 LEU A O 1
ATOM 1523 N N . VAL A 1 199 ? 4.741 -8.243 7.126 1.00 89.50 199 VAL A N 1
ATOM 1524 C CA . VAL A 1 199 ? 5.048 -9.672 7.310 1.00 89.50 199 VAL A CA 1
ATOM 1525 C C . VAL A 1 199 ? 5.977 -10.176 6.202 1.00 89.50 199 VAL A C 1
ATOM 1527 O O . VAL A 1 199 ? 7.070 -10.660 6.494 1.00 89.50 199 VAL A O 1
ATOM 1530 N N . LEU A 1 200 ? 5.628 -9.950 4.931 1.00 89.12 200 LEU A N 1
ATOM 1531 C CA . LEU A 1 200 ? 6.452 -10.367 3.786 1.00 89.12 200 LEU A CA 1
ATOM 1532 C C . LEU A 1 200 ? 7.835 -9.697 3.737 1.00 89.12 200 LEU A C 1
ATOM 1534 O O . LEU A 1 200 ? 8.794 -10.274 3.217 1.00 89.12 200 LEU A O 1
ATOM 1538 N N . SER A 1 201 ? 7.963 -8.490 4.292 1.00 91.19 201 SER A N 1
ATOM 1539 C CA . SER A 1 201 ? 9.251 -7.799 4.415 1.00 91.19 201 SER A CA 1
ATOM 1540 C C . SER A 1 201 ? 10.154 -8.354 5.527 1.00 91.19 201 SER A C 1
ATOM 1542 O O . SER A 1 201 ? 11.297 -7.920 5.646 1.00 91.19 201 SER A O 1
ATOM 1544 N N . GLY A 1 202 ? 9.673 -9.316 6.326 1.00 89.56 202 GLY A N 1
ATOM 1545 C CA . GLY A 1 202 ? 10.369 -9.842 7.506 1.00 89.56 202 GLY A CA 1
ATOM 1546 C C . GLY A 1 202 ? 10.124 -9.030 8.784 1.00 89.56 202 GLY A C 1
ATOM 1547 O O . GLY A 1 202 ? 10.791 -9.251 9.789 1.00 89.56 202 GLY A O 1
ATOM 1548 N N . ARG A 1 203 ? 9.162 -8.101 8.763 1.00 92.06 203 ARG A N 1
ATOM 1549 C CA . ARG A 1 203 ? 8.783 -7.216 9.878 1.00 92.06 203 ARG A CA 1
ATOM 1550 C C . ARG A 1 203 ? 7.455 -7.634 10.516 1.00 92.06 203 ARG A C 1
ATOM 1552 O O . ARG A 1 203 ? 6.646 -6.792 10.905 1.00 92.06 203 ARG A O 1
ATOM 1559 N N . GLY A 1 204 ? 7.215 -8.942 10.628 1.00 88.94 204 GLY A N 1
ATOM 1560 C CA . GLY A 1 204 ? 6.009 -9.484 11.269 1.00 88.94 204 GLY A CA 1
ATOM 1561 C C . GLY A 1 204 ? 5.845 -9.012 12.719 1.00 88.94 204 GLY A C 1
ATOM 1562 O O . GLY A 1 204 ? 4.736 -8.712 13.153 1.00 88.94 204 GLY A O 1
ATOM 1563 N N . ASP A 1 205 ? 6.951 -8.821 13.445 1.00 90.06 205 ASP A N 1
ATOM 1564 C CA . ASP A 1 205 ? 6.944 -8.280 14.812 1.00 90.06 205 ASP A CA 1
ATOM 1565 C C . ASP A 1 205 ? 6.342 -6.869 14.881 1.00 90.06 205 ASP A C 1
ATOM 1567 O O . ASP A 1 205 ? 5.527 -6.597 15.761 1.00 90.06 205 ASP A O 1
ATOM 1571 N N . ASP A 1 206 ? 6.663 -6.003 13.916 1.00 91.81 206 ASP A N 1
ATOM 1572 C CA . ASP A 1 206 ? 6.109 -4.647 13.847 1.00 91.81 206 ASP A CA 1
ATOM 1573 C C . ASP A 1 206 ? 4.619 -4.664 13.493 1.00 91.81 206 ASP A C 1
ATOM 1575 O O . ASP A 1 206 ? 3.839 -3.884 14.040 1.00 91.81 206 ASP A O 1
ATOM 1579 N N . SER A 1 207 ? 4.212 -5.579 12.605 1.00 90.81 207 SER A N 1
ATOM 1580 C CA . SER A 1 207 ? 2.800 -5.810 12.278 1.00 90.81 207 SER A CA 1
ATOM 1581 C C . SER A 1 207 ? 2.014 -6.238 13.522 1.00 90.81 207 SER A C 1
ATOM 1583 O O . SER A 1 207 ? 0.978 -5.653 13.843 1.00 90.81 207 SER A O 1
ATOM 1585 N N . ARG A 1 208 ? 2.549 -7.193 14.294 1.00 90.31 208 ARG A N 1
ATOM 1586 C CA . ARG A 1 208 ? 1.934 -7.669 15.542 1.00 90.31 208 ARG A CA 1
ATOM 1587 C C . ARG A 1 208 ? 1.879 -6.586 16.610 1.00 90.31 208 ARG A C 1
ATOM 1589 O O . ARG A 1 208 ? 0.822 -6.389 17.201 1.00 90.31 208 ARG A O 1
ATOM 1596 N N . ALA A 1 209 ? 2.970 -5.851 16.814 1.00 92.56 209 ALA A N 1
ATOM 1597 C CA . ALA A 1 209 ? 3.000 -4.738 17.755 1.00 92.56 209 ALA A CA 1
ATOM 1598 C C . ALA A 1 209 ? 1.951 -3.675 17.394 1.00 92.56 209 ALA A C 1
ATOM 1600 O O . ALA A 1 209 ? 1.240 -3.183 18.271 1.00 92.56 209 ALA A O 1
ATOM 1601 N N . LEU A 1 210 ? 1.800 -3.362 16.102 1.00 93.25 210 LEU A N 1
ATOM 1602 C CA . LEU A 1 210 ? 0.770 -2.444 15.627 1.00 93.25 210 LEU A CA 1
ATOM 1603 C C . LEU A 1 210 ? -0.639 -2.969 15.927 1.00 93.25 210 LEU A C 1
ATOM 1605 O O . LEU A 1 210 ? -1.455 -2.220 16.458 1.00 93.25 210 LEU A O 1
ATOM 1609 N N . ILE A 1 211 ? -0.921 -4.242 15.647 1.00 92.69 211 ILE A N 1
ATOM 1610 C CA . ILE A 1 211 ? -2.222 -4.849 15.962 1.00 92.69 211 ILE A CA 1
ATOM 1611 C C . ILE A 1 211 ? -2.499 -4.800 17.471 1.00 92.69 211 ILE A C 1
ATOM 1613 O O . ILE A 1 211 ? -3.576 -4.364 17.878 1.00 92.69 211 ILE A O 1
ATOM 1617 N N . ASP A 1 212 ? -1.526 -5.169 18.306 1.00 93.31 212 ASP A N 1
ATOM 1618 C CA . ASP A 1 212 ? -1.667 -5.164 19.766 1.00 93.31 212 ASP A CA 1
ATOM 1619 C C . ASP A 1 212 ? -1.995 -3.760 20.301 1.00 93.31 212 ASP A C 1
ATOM 1621 O O . ASP A 1 212 ? -2.825 -3.613 21.201 1.00 93.31 212 ASP A O 1
ATOM 1625 N N . THR A 1 213 ? -1.426 -2.709 19.696 1.00 94.75 213 THR A N 1
ATOM 1626 C CA . THR A 1 213 ? -1.750 -1.320 20.069 1.00 94.75 213 THR A CA 1
ATOM 1627 C C . THR A 1 213 ? -3.189 -0.910 19.739 1.00 94.75 213 THR A C 1
ATOM 1629 O O . THR A 1 213 ? -3.712 0.006 20.373 1.00 94.75 213 THR A O 1
ATOM 1632 N N . LEU A 1 214 ? -3.839 -1.579 18.780 1.00 93.81 214 LEU A N 1
ATOM 1633 C CA . LEU A 1 214 ? -5.199 -1.270 18.320 1.00 93.81 214 LEU A CA 1
ATOM 1634 C C . LEU A 1 214 ? -6.267 -2.149 18.971 1.00 93.81 214 LEU A C 1
ATOM 1636 O O . LEU A 1 214 ? -7.393 -1.693 19.165 1.00 93.81 214 LEU A O 1
ATOM 1640 N N . LEU A 1 215 ? -5.925 -3.378 19.363 1.00 93.31 215 LEU A N 1
ATOM 1641 C CA . LEU A 1 215 ? -6.858 -4.265 20.059 1.00 93.31 215 LEU A CA 1
ATOM 1642 C C . LEU A 1 215 ? -7.266 -3.706 21.428 1.00 93.31 215 LEU A C 1
ATOM 1644 O O . LEU A 1 215 ? -8.445 -3.724 21.765 1.00 93.31 215 LEU A O 1
ATOM 1648 N N . ALA A 1 216 ? -6.329 -3.129 22.186 1.00 91.88 216 ALA A N 1
ATOM 1649 C CA . ALA A 1 216 ? -6.626 -2.556 23.499 1.00 91.88 216 ALA A CA 1
ATOM 1650 C C . ALA A 1 216 ? -7.693 -1.432 23.479 1.00 91.88 216 ALA A C 1
ATOM 1652 O O . ALA A 1 216 ? -8.637 -1.504 24.273 1.00 91.88 216 ALA A O 1
ATOM 1653 N N . PRO A 1 217 ? -7.602 -0.394 22.618 1.00 91.75 217 PRO A N 1
ATOM 1654 C CA . PRO A 1 217 ? -8.654 0.615 22.517 1.00 91.75 217 PRO A CA 1
ATOM 1655 C C . PRO A 1 217 ? -9.970 0.056 21.957 1.00 91.75 217 PRO A C 1
ATOM 1657 O O . PRO A 1 217 ? -11.023 0.478 22.424 1.00 91.75 217 PRO A O 1
ATOM 1660 N N . LEU A 1 218 ? -9.939 -0.916 21.034 1.00 91.81 218 LEU A N 1
ATOM 1661 C CA . LEU A 1 218 ? -11.152 -1.589 20.545 1.00 91.81 218 LEU A CA 1
ATOM 1662 C C . LEU A 1 218 ? -11.883 -2.345 21.659 1.00 91.81 218 LEU A C 1
ATOM 1664 O O . LEU A 1 218 ? -13.087 -2.169 21.836 1.00 91.81 218 LEU A O 1
ATOM 1668 N N . ASP A 1 219 ? -11.158 -3.157 22.431 1.00 93.31 219 ASP A N 1
ATOM 1669 C CA . ASP A 1 219 ? -11.720 -3.930 23.540 1.00 93.31 219 ASP A CA 1
ATOM 1670 C C . ASP A 1 219 ? -12.307 -3.001 24.613 1.00 93.31 219 ASP A C 1
ATOM 1672 O O . ASP A 1 219 ? -13.402 -3.254 25.121 1.00 93.31 219 ASP A O 1
ATOM 1676 N N . ARG A 1 220 ? -11.626 -1.885 24.913 1.00 90.88 220 ARG A N 1
ATOM 1677 C CA . ARG A 1 220 ? -12.139 -0.854 25.826 1.00 90.88 220 ARG A CA 1
ATOM 1678 C C . ARG A 1 220 ? -13.435 -0.234 25.307 1.00 90.88 220 ARG A C 1
ATOM 1680 O O . ARG A 1 220 ? -14.418 -0.200 26.040 1.00 90.88 220 ARG A O 1
ATOM 1687 N N . ALA A 1 221 ? -13.455 0.203 24.052 1.00 89.12 221 ALA A N 1
ATOM 1688 C CA . ALA A 1 221 ? -14.614 0.860 23.456 1.00 89.12 221 ALA A CA 1
ATOM 1689 C C . ALA A 1 221 ? -15.834 -0.089 23.384 1.00 89.12 221 ALA A C 1
ATOM 1691 O O . ALA A 1 221 ? -16.969 0.293 23.680 1.00 89.12 221 ALA A O 1
ATOM 1692 N N . LEU A 1 222 ? -15.602 -1.371 23.077 1.00 90.00 222 LEU A N 1
ATOM 1693 C CA . LEU A 1 222 ? -16.632 -2.414 23.110 1.00 90.00 222 LEU A CA 1
ATOM 1694 C C . LEU A 1 222 ? -17.144 -2.698 24.533 1.00 90.00 222 LEU A C 1
ATOM 1696 O O . LEU A 1 222 ? -18.340 -2.961 24.707 1.00 90.00 222 LEU A O 1
ATOM 1700 N N . ALA A 1 223 ? -16.278 -2.652 25.546 1.00 89.31 223 ALA A N 1
ATOM 1701 C CA . ALA A 1 223 ? -16.672 -2.834 26.942 1.00 89.31 223 ALA A CA 1
ATOM 1702 C C . ALA A 1 223 ? -17.494 -1.646 27.468 1.00 89.31 223 ALA A C 1
ATOM 1704 O O . ALA A 1 223 ? -18.534 -1.853 28.085 1.00 89.31 223 ALA A O 1
ATOM 1705 N N . GLU A 1 224 ? -17.078 -0.413 27.176 1.00 86.38 224 GLU A N 1
ATOM 1706 C CA . GLU A 1 224 ? -17.751 0.813 27.631 1.00 86.38 224 GLU A CA 1
ATOM 1707 C C . GLU A 1 224 ? -19.142 0.994 27.000 1.00 86.38 224 GLU A C 1
ATOM 1709 O O . GLU A 1 224 ? -20.063 1.483 27.647 1.00 86.38 224 GLU A O 1
ATOM 1714 N N . SER A 1 225 ? -19.335 0.519 25.768 1.00 81.88 225 SER A N 1
ATOM 1715 C CA . SER A 1 225 ? -20.635 0.526 25.079 1.00 81.88 225 SER A CA 1
ATOM 1716 C C . SER A 1 225 ? -21.572 -0.620 25.514 1.00 81.88 225 SER A C 1
ATOM 1718 O O . SER A 1 225 ? -22.674 -0.769 24.977 1.00 81.88 225 SER A O 1
ATOM 1720 N N . ALA A 1 226 ? -21.162 -1.495 26.443 1.00 73.69 226 ALA A N 1
ATOM 1721 C CA . ALA A 1 226 ? -21.982 -2.627 26.880 1.00 73.69 226 ALA A CA 1
ATOM 1722 C C . ALA A 1 226 ? -23.227 -2.140 27.650 1.00 73.69 226 ALA A C 1
ATOM 1724 O O . ALA A 1 226 ? -23.205 -1.980 28.866 1.00 73.69 226 ALA A O 1
ATOM 1725 N N . GLY A 1 227 ? -24.318 -1.889 26.921 1.00 69.06 227 GLY A N 1
ATOM 1726 C CA . GLY A 1 227 ? -25.576 -1.359 27.457 1.00 69.06 227 GLY A CA 1
ATOM 1727 C C . GLY A 1 227 ? -26.094 -0.102 26.754 1.00 69.06 227 GLY A C 1
ATOM 1728 O O . GLY A 1 227 ? -27.179 0.359 27.102 1.00 69.06 227 GLY A O 1
ATOM 1729 N N . ASP A 1 228 ? -25.372 0.441 25.766 1.00 76.38 228 ASP A N 1
ATOM 1730 C CA . ASP A 1 228 ? -25.859 1.580 24.982 1.00 76.38 228 ASP A CA 1
ATOM 1731 C C . ASP A 1 228 ? -27.044 1.152 24.082 1.00 76.38 228 ASP A C 1
ATOM 1733 O O . ASP A 1 228 ? -26.865 0.317 23.184 1.00 76.38 228 ASP A O 1
ATOM 1737 N N . PRO A 1 229 ? -28.254 1.721 24.270 1.00 71.94 229 PRO A N 1
ATOM 1738 C CA . PRO A 1 229 ? -29.430 1.384 23.468 1.00 71.94 229 PRO A CA 1
ATOM 1739 C C . PRO A 1 229 ? -29.290 1.772 21.990 1.00 71.94 229 PRO A C 1
ATOM 1741 O O . PRO A 1 229 ? -30.055 1.286 21.158 1.00 71.94 229 PRO A O 1
ATOM 1744 N N . THR A 1 230 ? -28.331 2.634 21.637 1.00 78.50 230 THR A N 1
ATOM 1745 C CA . THR A 1 230 ? -28.083 3.032 20.246 1.00 78.50 230 THR A CA 1
ATOM 1746 C C . THR A 1 230 ? -27.315 1.975 19.450 1.00 78.50 230 THR A C 1
ATOM 1748 O O . THR A 1 230 ? -27.306 2.033 18.217 1.00 78.50 230 THR A O 1
ATOM 1751 N N . GLY A 1 231 ? -26.667 1.017 20.128 1.00 79.25 231 GLY A N 1
ATOM 1752 C CA . GLY A 1 231 ? -25.824 0.001 19.496 1.00 79.25 231 GLY A CA 1
ATOM 1753 C C . GLY A 1 231 ? -24.588 0.574 18.792 1.00 79.25 231 GLY A C 1
ATOM 1754 O O . GLY A 1 231 ? -24.038 -0.078 17.897 1.00 79.25 231 GLY A O 1
ATOM 1755 N N . LYS A 1 232 ? -24.167 1.793 19.153 1.00 82.69 232 LYS A N 1
ATOM 1756 C CA . LYS A 1 232 ? -23.003 2.478 18.584 1.00 82.69 232 LYS A CA 1
ATOM 1757 C C . LYS A 1 232 ? -21.917 2.705 19.633 1.00 82.69 232 LYS A C 1
ATOM 1759 O O . LYS A 1 232 ? -22.168 2.689 20.832 1.00 82.69 232 LYS A O 1
ATOM 1764 N N . VAL A 1 233 ? -20.696 2.888 19.149 1.00 81.56 233 VAL A N 1
ATOM 1765 C CA . VAL A 1 233 ? -19.493 3.199 19.925 1.00 81.56 233 VAL A CA 1
ATOM 1766 C C . VAL A 1 233 ? -18.767 4.293 19.147 1.00 81.56 233 VAL A C 1
ATOM 1768 O O . VAL A 1 233 ? -18.365 4.051 18.012 1.00 81.56 233 VAL A O 1
ATOM 1771 N N . ASP A 1 234 ? -18.685 5.512 19.683 1.00 77.38 234 ASP A N 1
ATOM 1772 C CA . ASP A 1 234 ? -18.035 6.658 19.018 1.00 77.38 234 ASP A CA 1
ATOM 1773 C C . ASP A 1 234 ? -18.468 6.882 17.553 1.00 77.38 234 ASP A C 1
ATOM 1775 O O . ASP A 1 234 ? -17.687 7.239 16.676 1.00 77.38 234 ASP A O 1
ATOM 1779 N N . GLY A 1 235 ? -19.755 6.657 17.267 1.00 81.31 235 GLY A N 1
ATOM 1780 C CA . GLY A 1 235 ? -20.331 6.803 15.925 1.00 81.31 235 GLY A CA 1
ATOM 1781 C C . GLY A 1 235 ? -20.231 5.559 15.034 1.00 81.31 235 GLY A C 1
ATOM 1782 O O . GLY A 1 235 ? -20.940 5.494 14.026 1.00 81.31 235 GLY A O 1
ATOM 1783 N N . PHE A 1 236 ? -19.464 4.543 15.432 1.00 83.81 236 PHE A N 1
ATOM 1784 C CA . PHE A 1 236 ? -19.367 3.259 14.738 1.00 83.81 236 PHE A CA 1
ATOM 1785 C C . PHE A 1 236 ? -20.437 2.270 15.210 1.00 83.81 236 PHE A C 1
ATOM 1787 O O . PHE A 1 236 ? -20.722 2.197 16.405 1.00 83.81 236 PHE A O 1
ATOM 1794 N N . PRO A 1 237 ? -21.032 1.460 14.315 1.00 88.50 237 PRO A N 1
ATOM 1795 C CA . PRO A 1 237 ? -21.871 0.339 14.727 1.00 88.50 237 PRO A CA 1
ATOM 1796 C C . PRO A 1 237 ? -21.065 -0.665 15.559 1.00 88.50 237 PRO A C 1
ATOM 1798 O O . PRO A 1 237 ? -20.003 -1.117 15.134 1.00 88.50 237 PRO A O 1
ATOM 1801 N N . ARG A 1 238 ? -21.590 -1.094 16.710 1.00 87.50 238 ARG A N 1
ATOM 1802 C CA . ARG A 1 238 ? -20.911 -2.064 17.586 1.00 87.50 238 ARG A CA 1
ATOM 1803 C C . ARG A 1 238 ? -20.566 -3.376 16.866 1.00 87.50 238 ARG A C 1
ATOM 1805 O O . ARG A 1 238 ? -19.497 -3.937 17.085 1.00 87.50 238 ARG A O 1
ATOM 1812 N N . ALA A 1 239 ? -21.448 -3.842 15.979 1.00 88.06 239 ALA A N 1
ATOM 1813 C CA . ALA A 1 239 ? -21.215 -5.034 15.160 1.00 88.06 239 ALA A CA 1
ATOM 1814 C C . ALA A 1 239 ? -19.999 -4.885 14.228 1.00 88.06 239 ALA A C 1
ATOM 1816 O O . ALA A 1 239 ? -19.241 -5.836 14.064 1.00 88.06 239 ALA A O 1
ATOM 1817 N N . LEU A 1 240 ? -19.784 -3.686 13.671 1.00 89.44 240 LEU A N 1
ATOM 1818 C CA . LEU A 1 240 ? -18.610 -3.391 12.851 1.00 89.44 240 LEU A CA 1
ATOM 1819 C C . LEU A 1 240 ? -17.333 -3.462 13.692 1.00 89.44 240 LEU A C 1
ATOM 1821 O O . LEU A 1 240 ? -16.366 -4.072 13.260 1.00 89.44 240 LEU A O 1
ATOM 1825 N N . LEU A 1 241 ? -17.329 -2.895 14.904 1.00 90.69 241 LEU A N 1
ATOM 1826 C CA . LEU A 1 241 ? -16.148 -2.949 15.773 1.00 90.69 241 LEU A CA 1
ATOM 1827 C C . LEU A 1 241 ? -15.806 -4.372 16.231 1.00 90.69 241 LEU A C 1
ATOM 1829 O O . LEU A 1 241 ? -14.627 -4.698 16.341 1.00 90.69 241 LEU A O 1
ATOM 1833 N N . HIS A 1 242 ? -16.809 -5.228 16.453 1.00 91.12 242 HIS A N 1
ATOM 1834 C CA . HIS A 1 242 ? -16.575 -6.654 16.694 1.00 91.12 242 HIS A CA 1
ATOM 1835 C C . HIS A 1 242 ? -15.906 -7.332 15.488 1.00 91.12 242 HIS A C 1
ATOM 1837 O O . HIS A 1 242 ? -14.877 -7.975 15.668 1.00 91.12 242 HIS A O 1
ATOM 1843 N N . ASP A 1 243 ? -16.419 -7.126 14.268 1.00 91.81 243 ASP A N 1
ATOM 1844 C CA . ASP A 1 243 ? -15.814 -7.675 13.041 1.00 91.81 243 ASP A CA 1
ATOM 1845 C C . ASP A 1 243 ? -14.379 -7.157 12.830 1.00 91.81 243 ASP A C 1
ATOM 1847 O O . ASP A 1 243 ? -13.458 -7.935 12.590 1.00 91.81 243 ASP A O 1
ATOM 1851 N N . VAL A 1 244 ? -14.150 -5.851 13.005 1.00 91.50 244 VAL A N 1
ATOM 1852 C CA . VAL A 1 244 ? -12.816 -5.228 12.928 1.00 91.50 244 VAL A CA 1
ATOM 1853 C C . VAL A 1 244 ? -11.849 -5.873 13.923 1.00 91.50 244 VAL A C 1
ATOM 1855 O O . VAL A 1 244 ? -10.737 -6.254 13.551 1.00 91.50 244 VAL A O 1
ATOM 1858 N N . ARG A 1 245 ? -12.272 -6.028 15.181 1.00 93.38 245 ARG A N 1
ATOM 1859 C CA . ARG A 1 245 ? -11.473 -6.652 16.240 1.00 93.38 245 ARG A CA 1
ATOM 1860 C C . ARG A 1 245 ? -11.147 -8.110 15.914 1.00 93.38 245 ARG A C 1
ATOM 1862 O O . ARG A 1 245 ? -9.988 -8.506 16.035 1.00 93.38 245 ARG A O 1
ATOM 1869 N N . ASP A 1 246 ? -12.127 -8.886 15.464 1.00 91.75 246 ASP A N 1
ATOM 1870 C CA . ASP A 1 246 ? -11.942 -10.302 15.139 1.00 91.75 246 ASP A CA 1
ATOM 1871 C C . ASP A 1 246 ? -11.012 -10.490 13.930 1.00 91.75 246 ASP A C 1
ATOM 1873 O O . ASP A 1 246 ? -10.137 -11.359 13.953 1.00 91.75 246 ASP A O 1
ATOM 1877 N N . ARG A 1 247 ? -11.105 -9.625 12.911 1.00 90.25 247 ARG A N 1
ATOM 1878 C CA . ARG A 1 247 ? -10.182 -9.631 11.763 1.00 90.25 247 ARG A CA 1
ATOM 1879 C C . ARG A 1 247 ? -8.750 -9.290 12.155 1.00 90.25 247 ARG A C 1
ATOM 1881 O O . ARG A 1 247 ? -7.824 -9.974 11.722 1.00 90.25 247 ARG A O 1
ATOM 1888 N N . LEU A 1 248 ? -8.552 -8.270 12.991 1.00 89.94 248 LEU A N 1
ATOM 1889 C CA . LEU A 1 248 ? -7.218 -7.917 13.484 1.00 89.94 248 LEU A CA 1
ATOM 1890 C C . LEU A 1 248 ? -6.634 -9.030 14.365 1.00 89.94 248 LEU A C 1
ATOM 1892 O O . LEU A 1 248 ? -5.460 -9.376 14.225 1.00 89.94 248 LEU A O 1
ATOM 1896 N N . ALA A 1 249 ? -7.452 -9.652 15.217 1.00 89.44 249 ALA A N 1
ATOM 1897 C CA . ALA A 1 249 ? -7.038 -10.804 16.012 1.00 89.44 249 ALA A CA 1
ATOM 1898 C C . ALA A 1 249 ? -6.653 -12.007 15.130 1.00 89.44 249 ALA A C 1
ATOM 1900 O O . ALA A 1 249 ? -5.633 -12.650 15.383 1.00 89.44 249 ALA A O 1
ATOM 1901 N N . ALA A 1 250 ? -7.405 -12.277 14.060 1.00 87.12 250 ALA A N 1
ATOM 1902 C CA . ALA A 1 250 ? -7.065 -13.317 13.093 1.00 87.12 250 ALA A CA 1
ATOM 1903 C C . ALA A 1 250 ? -5.737 -13.018 12.371 1.00 87.12 250 ALA A C 1
ATOM 1905 O O . ALA A 1 250 ? -4.885 -13.902 12.264 1.00 87.12 250 ALA A O 1
ATOM 1906 N N . ALA A 1 251 ? -5.515 -11.768 11.947 1.00 84.25 251 ALA A N 1
ATOM 1907 C CA . ALA A 1 251 ? -4.263 -11.340 11.318 1.00 84.25 251 ALA A CA 1
ATOM 1908 C C . ALA A 1 251 ? -3.052 -11.506 12.254 1.00 84.25 251 ALA A C 1
ATOM 1910 O O . ALA A 1 251 ? -1.997 -11.976 11.831 1.00 84.25 251 ALA A O 1
ATOM 1911 N N . ARG A 1 252 ? -3.222 -11.206 13.549 1.00 85.69 252 ARG A N 1
ATOM 1912 C CA . ARG A 1 252 ? -2.202 -11.436 14.586 1.00 85.69 252 ARG A CA 1
ATOM 1913 C C . ARG A 1 252 ? -1.821 -12.913 14.713 1.00 85.69 252 ARG A C 1
ATOM 1915 O O . ARG A 1 252 ? -0.650 -13.231 14.915 1.00 85.69 252 ARG A O 1
ATOM 1922 N N . MET A 1 253 ? -2.798 -13.817 14.617 1.00 81.31 253 MET A N 1
ATOM 1923 C CA . MET A 1 253 ? -2.565 -15.262 14.718 1.00 81.31 253 MET A CA 1
ATOM 1924 C C . MET A 1 253 ? -1.916 -15.843 13.458 1.00 81.31 253 MET A C 1
ATOM 1926 O O . MET A 1 253 ? -1.068 -16.727 13.578 1.00 81.31 253 MET A O 1
ATOM 1930 N N . ALA A 1 254 ? -2.262 -15.331 12.274 1.00 75.25 254 ALA A N 1
ATOM 1931 C CA . ALA A 1 254 ? -1.719 -15.802 10.999 1.00 75.25 254 ALA A CA 1
ATOM 1932 C C . ALA A 1 254 ? -0.182 -15.680 10.920 1.00 75.25 254 ALA A C 1
ATOM 1934 O O . ALA A 1 254 ? 0.470 -16.610 10.458 1.00 75.25 254 ALA A O 1
ATOM 1935 N N . ASP A 1 255 ? 0.410 -14.615 11.476 1.00 66.94 255 ASP A N 1
ATOM 1936 C CA . ASP A 1 255 ? 1.878 -14.440 11.552 1.00 66.94 255 ASP A CA 1
ATOM 1937 C C . ASP A 1 255 ? 2.576 -15.479 12.461 1.00 66.94 255 ASP A C 1
ATOM 1939 O O . ASP A 1 255 ? 3.778 -15.719 12.365 1.00 66.94 255 ASP A O 1
ATOM 1943 N N . THR A 1 256 ? 1.831 -16.124 13.365 1.00 60.25 256 THR A N 1
ATOM 1944 C CA . THR A 1 256 ? 2.395 -17.103 14.312 1.00 60.25 256 THR A CA 1
ATOM 1945 C C . THR A 1 256 ? 2.503 -18.500 13.692 1.00 60.25 256 THR A C 1
ATOM 1947 O O . THR A 1 256 ? 3.382 -19.272 14.071 1.00 60.25 256 THR A O 1
ATOM 1950 N N . GLY A 1 257 ? 1.636 -18.823 12.725 1.00 55.38 257 GLY A N 1
ATOM 1951 C CA . GLY A 1 257 ? 1.582 -20.142 12.087 1.00 55.38 257 GLY A CA 1
ATOM 1952 C C . GLY A 1 257 ? 2.774 -20.451 11.176 1.00 55.38 257 GLY A C 1
ATOM 1953 O O . GLY A 1 257 ? 3.180 -21.607 11.090 1.00 55.38 257 GLY A O 1
ATOM 1954 N N . ASP A 1 258 ? 3.378 -19.433 10.559 1.00 51.91 258 ASP A N 1
ATOM 1955 C CA . ASP A 1 258 ? 4.455 -19.621 9.573 1.00 51.91 258 ASP A CA 1
ATOM 1956 C C . ASP A 1 258 ? 5.848 -19.826 10.194 1.00 51.91 258 ASP A C 1
ATOM 1958 O O . ASP A 1 258 ? 6.766 -20.300 9.529 1.00 51.91 258 ASP A O 1
ATOM 1962 N N . ARG A 1 259 ? 6.025 -19.559 11.497 1.00 50.50 259 ARG A N 1
ATOM 1963 C CA . ARG A 1 259 ? 7.319 -19.763 12.186 1.00 50.50 259 ARG A CA 1
ATOM 1964 C C . ARG A 1 259 ? 7.651 -21.228 12.482 1.00 50.50 259 ARG A C 1
ATOM 1966 O O . ARG A 1 259 ? 8.742 -21.508 12.965 1.00 50.50 259 ARG A O 1
ATOM 1973 N N . HIS A 1 260 ? 6.730 -22.155 12.220 1.00 39.28 260 HIS A N 1
ATOM 1974 C CA . HIS A 1 260 ? 6.922 -23.584 12.482 1.00 39.28 260 HIS A CA 1
ATOM 1975 C C . HIS A 1 260 ? 7.245 -24.420 11.232 1.00 39.28 260 HIS A C 1
ATOM 1977 O O . HIS A 1 260 ? 7.319 -25.643 11.340 1.00 39.28 260 HIS A O 1
ATOM 1983 N N . LEU A 1 261 ? 7.455 -23.795 10.066 1.00 37.47 261 LEU A N 1
ATOM 1984 C CA . LEU A 1 261 ? 7.707 -24.500 8.797 1.00 37.47 261 LEU A CA 1
ATOM 1985 C C . LEU A 1 261 ? 9.031 -24.139 8.095 1.00 37.47 261 LEU A C 1
ATOM 1987 O O . LEU A 1 261 ? 9.231 -24.551 6.953 1.00 37.47 261 LEU A O 1
ATOM 1991 N N . THR A 1 262 ? 9.947 -23.433 8.762 1.00 36.34 262 THR A N 1
ATOM 1992 C CA . THR A 1 262 ? 11.327 -23.214 8.279 1.00 36.34 262 THR A CA 1
ATOM 1993 C C . THR A 1 262 ? 12.345 -23.930 9.140 1.00 36.34 262 THR A C 1
ATOM 1995 O O . THR A 1 262 ? 12.300 -23.697 10.370 1.00 36.34 262 THR A O 1
#

Radius of gyration: 24.96 Å; chains: 1; bounding box: 46×66×74 Å

Secondary structure (DSSP, 8-state):
---HHHHHHHHHHHHHHHHHHHHHHHHHHHHHHHHHHHSS------TTSPPPPPP--TTTS-HHHHHHHHHHHHTTPPEE-TTSPEEPHHHHHHHHHHHHHHTT-HHHHHHHHHHTTT---S--HHHHHHHHHHHHHTT-HHHHHHHHHHHHHHHHHHHHHHTTT-HHHHHHHHHTPPPPPSSTT-GGGGTS-HHHHHHHTT-HHHHHHHHHHHHHHHHHHHHHTTT-TT-EETTEEHHHHHHHHHHHHHHHHHHHHGGG--

Sequence (262 aa):
MNGFAQDNLMTLLRIGILPILLITIYLRNRSARRWKRAQAPVNAPDTSRKPPLPPLDPDTAAEAALRAALARSIEGEGITSHRGAALTRWQLAAALADRMLAEGRHAEAEDALQGAQAAADAGRWPALLRLARVRADNGQRDTARTLLSQAAELRLTEMRTASRGDPLHFAELLAHDKPIPRDLHDPTLVHIGPLGWLVLSGRGDDSRALIDTLLAPLDRALAESAGDPTGKVDGFPRALLHDVRDRLAAARMADTGDRHLT

Foldseek 3Di:
DPPPPPVVVVVCCCVPVVVVVVVVVVVVVVVVVVVCVVPPPPPDPPPPDDPADDADDLQPDDLVSLVVQLVVVLVVDFHHHPVRHTDANQSSLLSNLVVCVVVVNLVVNLVSLVSSVVDPDPPNLSSLLSNLLSCVVVVNNLSSLVSLLVSLVSQLVVLCVVCVNDLLSSLLVQLLADDQDPASNDPCSSVGHSLSSCLRSVNVVVSLVSLVVSLVVLVVQLVVCVPPPVCDGPNHRSVSSVSSNVSSVVSNVSSVVVVVPD